Protein AF-A0A6J4XCE4-F1 (afdb_monomer_lite)

Foldseek 3Di:
DDDPDPPPPVVVVVVVVVVLVDPPPPPPPPDDDDDDDDPPPPVVVVVVVVVVVVVVVPLPQQFPVVLQVVLVVLVVVLVVLCVLAPQLVLPPVSVVPNVVNVVRPVVNVVCNVVSVQSNLQSQLQSQLSNVVRRDPDPSSSLVSLVVSLVVSVVLLVLLVCLVVVLVVQDPCLVVPVVSVVSNCCSNVPDRDPSSNVSNVNSSVVNNVVSVVVVVVVVPPVVPPPPDD

Secondary structure (DSSP, 8-state):
-----TTSHHHHHHHHHHHHT------------------THHHHHHHHHHHHHHHHHS------HHHHHHHHHHHHHHHHHHHHHS-GGG-GGGTT-THHHHT-HHHHHHHHHHHHHHHHHHHHHHHHHHHHHT---HHHHHHHHHHHHHHHHHHHHHHHTHHHHTTSS-GGGGGSHHHHHHHHHHHH----HHHHHHHHHHHHHHHHHHHHHHHHHHHSSSSTT---

Structure (mmCIF, N/CA/C/O backbone):
data_AF-A0A6J4XCE4-F1
#
_entry.id   AF-A0A6J4XCE4-F1
#
loop_
_atom_site.group_PDB
_atom_site.id
_atom_site.type_symbol
_atom_site.label_atom_id
_atom_site.label_alt_id
_atom_site.label_comp_id
_atom_site.label_asym_id
_atom_site.label_entity_id
_atom_site.label_seq_id
_atom_site.pdbx_PDB_ins_code
_atom_site.Cartn_x
_atom_site.Cartn_y
_atom_site.Cartn_z
_atom_site.occupancy
_atom_site.B_iso_or_equiv
_atom_site.auth_seq_id
_atom_site.auth_comp_id
_atom_site.auth_asym_id
_atom_site.auth_atom_id
_atom_site.pdbx_PDB_model_num
ATOM 1 N N . MET A 1 1 ? -36.815 0.300 -3.852 1.00 40.50 1 MET A N 1
ATOM 2 C CA . MET A 1 1 ? -36.999 0.267 -5.318 1.00 40.50 1 MET A CA 1
ATOM 3 C C . MET A 1 1 ? -36.265 1.466 -5.895 1.00 40.50 1 MET A C 1
ATOM 5 O O . MET A 1 1 ? -36.840 2.535 -5.923 1.00 40.50 1 MET A O 1
ATOM 9 N N . TRP A 1 2 ? -34.981 1.305 -6.226 1.00 25.83 2 TRP A N 1
ATOM 10 C CA . TRP A 1 2 ? -34.117 2.244 -6.962 1.00 25.83 2 TRP A CA 1
ATOM 11 C C . TRP A 1 2 ? -32.940 1.418 -7.525 1.00 25.83 2 TRP A C 1
ATOM 13 O O . TRP A 1 2 ? -32.743 0.271 -7.127 1.00 25.83 2 TRP A O 1
ATOM 23 N N . THR A 1 3 ? -32.287 1.922 -8.560 1.00 33.81 3 THR A N 1
ATOM 24 C CA . THR A 1 3 ? -32.116 1.242 -9.854 1.00 33.81 3 THR A CA 1
ATOM 25 C C . THR A 1 3 ? -30.944 0.263 -9.995 1.00 33.81 3 THR A C 1
ATOM 27 O O . THR A 1 3 ? -29.808 0.581 -9.660 1.00 33.81 3 THR A O 1
ATOM 30 N N . LYS A 1 4 ? -31.215 -0.879 -10.653 1.00 40.06 4 LYS A N 1
ATOM 31 C CA . LYS A 1 4 ? -30.240 -1.676 -11.421 1.00 40.06 4 LYS A CA 1
ATOM 32 C C . LYS A 1 4 ? -29.442 -0.739 -12.339 1.00 40.06 4 LYS A C 1
ATOM 34 O O . LYS A 1 4 ? -30.041 -0.247 -13.283 1.00 40.06 4 LYS A O 1
ATOM 39 N N . ASN A 1 5 ? -28.161 -0.488 -12.069 1.00 42.62 5 ASN A N 1
ATOM 40 C CA . ASN A 1 5 ? -27.139 -0.084 -13.052 1.00 42.62 5 ASN A CA 1
ATOM 41 C C . ASN A 1 5 ? -25.750 -0.066 -12.382 1.00 42.62 5 ASN A C 1
ATOM 43 O O . ASN A 1 5 ? -25.127 0.975 -12.205 1.00 42.62 5 ASN A O 1
ATOM 47 N N . GLY A 1 6 ? -25.247 -1.248 -12.011 1.00 39.62 6 GLY A N 1
ATOM 48 C CA . GLY A 1 6 ? -23.877 -1.462 -11.517 1.00 39.62 6 GLY A CA 1
ATOM 49 C C . GLY A 1 6 ? -22.828 -1.473 -12.639 1.00 39.62 6 GLY A C 1
ATOM 50 O O . GLY A 1 6 ? -22.059 -2.422 -12.760 1.00 39.62 6 GLY A O 1
ATOM 51 N N . HIS A 1 7 ? -22.846 -0.469 -13.519 1.00 46.34 7 HIS A N 1
ATOM 52 C CA . HIS A 1 7 ? -21.899 -0.322 -14.640 1.00 46.34 7 HIS A CA 1
ATOM 53 C C . HIS A 1 7 ? -21.124 1.011 -14.625 1.00 46.34 7 HIS A C 1
ATOM 55 O O . HIS A 1 7 ? -20.329 1.262 -15.526 1.00 46.34 7 HIS A O 1
ATOM 61 N N . GLY A 1 8 ? -21.317 1.852 -13.601 1.00 44.44 8 GLY A N 1
ATOM 62 C CA . GLY A 1 8 ? -20.673 3.169 -13.499 1.00 44.44 8 GLY A CA 1
ATOM 63 C C . GLY A 1 8 ? -19.190 3.138 -13.111 1.00 44.44 8 GLY A C 1
ATOM 64 O O . GLY A 1 8 ? -18.419 3.960 -13.602 1.00 44.44 8 GLY A O 1
ATOM 65 N N . ASP A 1 9 ? -18.761 2.166 -12.303 1.00 51.41 9 ASP A N 1
ATOM 66 C CA . ASP A 1 9 ? -17.432 2.227 -11.669 1.00 51.41 9 ASP A CA 1
ATOM 67 C C . ASP A 1 9 ? -16.283 1.842 -12.616 1.00 51.41 9 ASP A C 1
ATOM 69 O O . ASP A 1 9 ? -15.178 2.381 -12.532 1.00 51.41 9 ASP A O 1
ATOM 73 N N . TRP A 1 10 ? -16.550 0.988 -13.609 1.00 47.31 10 TRP A N 1
ATOM 74 C CA . TRP A 1 10 ? -15.553 0.618 -14.619 1.00 47.31 10 TRP A CA 1
ATOM 75 C C . TRP A 1 10 ? -15.187 1.785 -15.538 1.00 47.31 10 TRP A C 1
ATOM 77 O O . TRP A 1 10 ? -14.042 1.886 -15.976 1.00 47.31 10 TRP A O 1
ATOM 87 N N . LEU A 1 11 ? -16.124 2.699 -15.803 1.00 53.50 11 LEU A N 1
ATOM 88 C CA . LEU A 1 11 ? -15.864 3.875 -16.634 1.00 53.50 11 LEU A CA 1
ATOM 89 C C . LEU A 1 11 ? -14.912 4.855 -15.946 1.00 53.50 11 LEU A C 1
ATOM 91 O O . LEU A 1 11 ? -14.073 5.434 -16.630 1.00 53.50 11 LEU A O 1
ATOM 95 N N . ALA A 1 12 ? -14.975 4.996 -14.619 1.00 58.75 12 ALA A N 1
ATOM 96 C CA . ALA A 1 12 ? -14.046 5.841 -13.871 1.00 58.75 12 ALA A CA 1
ATOM 97 C C . ALA A 1 12 ? -12.614 5.287 -13.926 1.00 58.75 12 ALA A C 1
ATOM 99 O O . ALA A 1 12 ? -11.682 6.025 -14.243 1.00 58.75 12 ALA A O 1
ATOM 100 N N . ILE A 1 13 ? -12.441 3.975 -13.731 1.00 60.31 13 ILE A N 1
ATOM 101 C CA . ILE A 1 13 ? -11.131 3.310 -13.825 1.00 60.31 13 ILE A CA 1
ATOM 102 C C . ILE A 1 13 ? -10.577 3.393 -15.257 1.00 60.31 13 ILE A C 1
ATOM 104 O O . ILE A 1 13 ? -9.408 3.727 -15.452 1.00 60.31 13 ILE A O 1
ATOM 108 N N . VAL A 1 14 ? -11.417 3.171 -16.275 1.00 64.12 14 VAL A N 1
ATOM 109 C CA . VAL A 1 14 ? -11.026 3.287 -17.692 1.00 64.12 14 VAL A CA 1
ATOM 110 C C . VAL A 1 14 ? -10.701 4.733 -18.080 1.00 64.12 14 VAL A C 1
ATOM 112 O O . VAL A 1 14 ? -9.777 4.953 -18.862 1.00 64.12 14 VAL A O 1
ATOM 115 N N . LEU A 1 15 ? -11.408 5.728 -17.536 1.00 61.34 15 LEU A N 1
ATOM 116 C CA . LEU A 1 15 ? -11.127 7.147 -17.779 1.00 61.34 15 LEU A CA 1
ATOM 117 C C . LEU A 1 15 ? -9.846 7.606 -17.081 1.00 61.34 15 LEU A C 1
ATOM 119 O O . LEU A 1 15 ? -9.064 8.321 -17.704 1.00 61.34 15 LEU A O 1
ATOM 123 N N . ILE A 1 16 ? -9.582 7.153 -15.852 1.00 67.62 16 ILE A N 1
ATOM 124 C CA . ILE A 1 16 ? -8.319 7.418 -15.148 1.00 67.62 16 ILE A CA 1
ATOM 125 C C . ILE A 1 16 ? -7.154 6.775 -15.907 1.00 67.62 16 ILE A C 1
ATOM 127 O O . ILE A 1 16 ? -6.146 7.443 -16.141 1.00 67.62 16 ILE A O 1
ATOM 131 N N . LEU A 1 17 ? -7.311 5.533 -16.383 1.00 57.03 17 LEU A N 1
ATOM 132 C CA . LEU A 1 17 ? -6.319 4.851 -17.223 1.00 57.03 17 LEU A CA 1
ATOM 133 C C . LEU A 1 17 ? -6.109 5.558 -18.570 1.00 57.03 17 LEU A C 1
ATOM 135 O O . LEU A 1 17 ? -4.970 5.763 -18.979 1.00 57.03 17 LEU A O 1
ATOM 139 N N . ARG A 1 18 ? -7.172 6.002 -19.251 1.00 61.22 18 ARG A N 1
ATOM 140 C CA . ARG A 1 18 ? -7.051 6.779 -20.501 1.00 61.22 18 ARG A CA 1
ATOM 141 C C . ARG A 1 18 ? -6.387 8.137 -20.285 1.00 61.22 18 ARG A C 1
ATOM 143 O O . ARG A 1 18 ? -5.563 8.540 -21.103 1.00 61.22 18 ARG A O 1
ATOM 150 N N . ALA A 1 19 ? -6.717 8.830 -19.197 1.00 60.28 19 ALA A N 1
ATOM 151 C CA . ALA A 1 19 ? -6.136 10.126 -18.861 1.00 60.28 19 ALA A CA 1
ATOM 152 C C . ALA A 1 19 ? -4.647 10.007 -18.492 1.00 60.28 19 ALA A C 1
ATOM 154 O O . ALA A 1 19 ? -3.841 10.831 -18.922 1.00 60.28 19 ALA A O 1
ATOM 155 N N . THR A 1 20 ? -4.257 8.954 -17.766 1.00 56.53 20 THR A N 1
ATOM 156 C CA . THR A 1 20 ? -2.849 8.700 -17.400 1.00 56.53 20 THR A CA 1
ATOM 157 C C . THR A 1 20 ? -2.009 8.113 -18.534 1.00 56.53 20 THR A C 1
ATOM 159 O O . THR A 1 20 ? -0.791 8.312 -18.554 1.00 56.53 20 THR A O 1
ATOM 162 N N . LEU A 1 21 ? -2.625 7.434 -19.505 1.00 56.81 21 LEU A N 1
ATOM 163 C CA . LEU A 1 21 ? -1.928 6.908 -20.683 1.00 56.81 21 LEU A CA 1
ATOM 164 C C . LEU A 1 21 ? -1.691 7.946 -21.784 1.00 56.81 21 LEU A C 1
ATOM 166 O O . LEU A 1 21 ? -0.959 7.640 -22.721 1.00 56.81 21 LEU A O 1
ATOM 170 N N . GLY A 1 22 ? -2.226 9.166 -21.643 1.00 48.72 22 GLY A N 1
ATOM 171 C CA . GLY A 1 22 ? -1.831 10.339 -22.422 1.00 48.72 22 GLY A CA 1
ATOM 172 C C . GLY A 1 22 ? -1.663 10.049 -23.911 1.00 48.72 22 GLY A C 1
ATOM 173 O O . GLY A 1 22 ? -0.533 10.007 -24.403 1.00 48.72 22 GLY A O 1
ATOM 174 N N . GLU A 1 23 ? -2.772 9.866 -24.633 1.00 51.25 23 GLU A N 1
ATOM 175 C CA . GLU A 1 23 ? -2.754 9.828 -26.097 1.00 51.25 23 GLU A CA 1
ATOM 176 C C . GLU A 1 23 ? -2.164 11.143 -26.629 1.00 51.25 23 GLU A C 1
ATOM 178 O O . GLU A 1 23 ? -2.863 12.137 -26.843 1.00 51.25 23 GLU A O 1
ATOM 183 N N . ARG A 1 24 ? -0.849 11.173 -26.870 1.00 47.50 24 ARG A N 1
ATOM 184 C CA . ARG A 1 24 ? -0.259 12.199 -27.724 1.00 47.50 24 ARG A CA 1
ATOM 185 C C . ARG A 1 24 ? -0.764 11.935 -29.132 1.00 47.50 24 ARG A C 1
ATOM 187 O O . ARG A 1 24 ? -0.157 11.171 -29.881 1.00 47.50 24 ARG A O 1
ATOM 194 N N . LYS A 1 25 ? -1.858 12.596 -29.508 1.00 51.47 25 LYS A N 1
ATOM 195 C CA . LYS A 1 25 ? -2.195 12.804 -30.915 1.00 51.47 25 LYS A CA 1
ATOM 196 C C . LYS A 1 25 ? -1.011 13.529 -31.556 1.00 51.47 25 LYS A C 1
ATOM 198 O O . LYS A 1 25 ? -0.851 14.736 -31.402 1.00 51.47 25 LYS A O 1
ATOM 203 N N . SER A 1 26 ? -0.138 12.775 -32.224 1.00 45.09 26 SER A N 1
ATOM 204 C CA . SER A 1 26 ? 0.842 13.346 -33.143 1.00 45.09 26 SER A CA 1
ATOM 205 C C . SER A 1 26 ? 0.061 13.902 -34.320 1.00 45.09 26 SER A C 1
ATOM 207 O O . SER A 1 26 ? -0.342 13.163 -35.217 1.00 45.09 26 SER A O 1
ATOM 209 N N . TYR A 1 27 ? -0.195 15.206 -34.292 1.00 46.59 27 TYR A N 1
ATOM 210 C CA . TYR A 1 27 ? -0.679 15.936 -35.451 1.00 46.59 27 TYR A CA 1
ATOM 211 C C . TYR A 1 27 ? 0.450 15.948 -36.482 1.00 46.59 27 TYR A C 1
ATOM 213 O O . TYR A 1 27 ? 1.327 16.807 -36.464 1.00 46.59 27 TYR A O 1
ATOM 221 N N . SER A 1 28 ? 0.469 14.938 -37.352 1.00 49.44 28 SER A N 1
ATOM 222 C CA . SER A 1 28 ? 1.261 14.999 -38.572 1.00 49.44 28 SER A CA 1
ATOM 223 C C . SER A 1 28 ? 0.611 16.063 -39.450 1.00 49.44 28 SER A C 1
ATOM 225 O O . SER A 1 28 ? -0.510 15.892 -39.929 1.00 49.44 28 SER A O 1
ATOM 227 N N . CYS A 1 29 ? 1.283 17.206 -39.565 1.00 55.03 29 CYS A N 1
ATOM 228 C CA . CYS A 1 29 ? 0.892 18.287 -40.451 1.00 55.03 29 CYS A CA 1
ATOM 229 C C . CYS A 1 29 ? 1.071 17.779 -41.888 1.00 55.03 29 CYS A C 1
ATOM 231 O O . CYS A 1 29 ? 2.171 17.816 -42.436 1.00 55.03 29 CYS A O 1
ATOM 233 N N . THR A 1 30 ? 0.020 17.201 -42.472 1.00 56.12 30 THR A N 1
ATOM 234 C CA . THR A 1 30 ? 0.051 16.782 -43.872 1.00 56.12 30 THR A CA 1
ATOM 235 C C . THR A 1 30 ? -0.024 18.018 -44.749 1.00 56.12 30 THR A C 1
ATOM 237 O O . THR A 1 30 ? -1.055 18.689 -44.828 1.00 56.12 30 THR A O 1
ATOM 240 N N . GLU A 1 31 ? 1.102 18.290 -45.389 1.00 60.00 31 GLU A N 1
ATOM 241 C CA . GLU A 1 31 ? 1.297 19.289 -46.421 1.00 60.00 31 GLU A CA 1
ATOM 242 C C . GLU A 1 31 ? 0.276 19.086 -47.554 1.00 60.00 31 GLU A C 1
ATOM 244 O O . GLU A 1 31 ? 0.231 18.055 -48.225 1.00 60.00 31 GLU A O 1
ATOM 249 N N . SER A 1 32 ? -0.600 20.075 -47.724 1.00 62.03 32 SER A N 1
ATOM 250 C CA . SER A 1 32 ? -1.600 20.123 -48.787 1.00 62.03 32 SER A CA 1
ATOM 251 C C . SER A 1 32 ? -0.986 20.747 -50.030 1.00 62.03 32 SER A C 1
ATOM 253 O O . SER A 1 32 ? -0.818 21.966 -50.072 1.00 62.03 32 SER A O 1
ATOM 255 N N . LYS A 1 33 ? -0.713 19.945 -51.066 1.00 60.53 33 LYS A N 1
ATOM 256 C CA . LYS A 1 33 ? -0.669 20.440 -52.449 1.00 60.53 33 LYS A CA 1
ATOM 257 C C . LYS A 1 33 ? -1.158 19.392 -53.448 1.00 60.53 33 LYS A C 1
ATOM 259 O O . LYS A 1 33 ? -0.638 18.288 -53.509 1.00 60.53 33 LYS A O 1
ATOM 264 N N . GLY A 1 34 ? -2.080 19.824 -54.310 1.00 58.28 34 GLY A N 1
ATOM 265 C CA . GLY A 1 34 ? -2.164 19.337 -55.690 1.00 58.28 34 GLY A CA 1
ATOM 266 C C . GLY A 1 34 ? -3.367 18.459 -56.026 1.00 58.28 34 GLY A C 1
ATOM 267 O O . GLY A 1 34 ? -3.407 17.280 -55.710 1.00 58.28 34 GLY A O 1
ATOM 268 N N . LYS A 1 35 ? -4.328 19.054 -56.738 1.00 59.38 35 LYS A N 1
ATOM 269 C CA . LYS A 1 35 ? -5.508 18.433 -57.355 1.00 59.38 35 LYS A CA 1
ATOM 270 C C . LYS A 1 35 ? -5.132 17.428 -58.457 1.00 59.38 35 LYS A C 1
ATOM 272 O O . LYS A 1 35 ? -4.368 17.775 -59.350 1.00 59.38 35 LYS A O 1
ATOM 277 N N . SER A 1 36 ? -5.795 16.274 -58.501 1.00 54.16 36 SER A N 1
ATOM 278 C CA . SER A 1 36 ? -6.565 15.791 -59.671 1.00 54.16 36 SER A CA 1
ATOM 279 C C . SER A 1 36 ? -7.221 14.442 -59.350 1.00 54.16 36 SER A C 1
ATOM 281 O O . SER A 1 36 ? -6.672 13.616 -58.629 1.00 54.16 36 SER A O 1
ATOM 283 N N . GLY A 1 37 ? -8.483 14.307 -59.760 1.00 65.50 37 GLY A N 1
ATOM 284 C CA . GLY A 1 37 ? -9.458 13.401 -59.161 1.00 65.50 37 GLY A CA 1
ATOM 285 C C . GLY A 1 37 ? -9.363 11.937 -59.582 1.00 65.50 37 GLY A C 1
ATOM 286 O O . GLY A 1 37 ? -9.154 11.625 -60.745 1.00 65.50 37 GLY A O 1
ATOM 287 N N . LEU A 1 38 ? -9.628 11.068 -58.605 1.00 62.78 38 LEU A N 1
ATOM 288 C CA . LEU A 1 38 ? -10.134 9.696 -58.727 1.00 62.78 38 LEU A CA 1
ATOM 289 C C . LEU A 1 38 ? -10.869 9.356 -57.407 1.00 62.78 38 LEU A C 1
ATOM 291 O O . LEU A 1 38 ? -10.532 9.928 -56.363 1.00 62.78 38 LEU A O 1
ATOM 295 N N . PRO A 1 39 ? -11.879 8.464 -57.407 1.00 60.69 39 PRO A N 1
ATOM 296 C CA . PRO A 1 39 ? -12.771 8.250 -56.268 1.00 60.69 39 PRO A CA 1
ATOM 297 C C . PRO A 1 39 ? -12.090 7.411 -55.168 1.00 60.69 39 PRO A C 1
ATOM 299 O O . PRO A 1 39 ? -12.309 6.212 -55.037 1.00 60.69 39 PRO A O 1
ATOM 302 N N . GLN A 1 40 ? -11.253 8.053 -54.347 1.00 56.66 40 GLN A N 1
ATOM 303 C CA . GLN A 1 40 ? -10.512 7.430 -53.235 1.00 56.66 40 GLN A CA 1
ATOM 304 C C . GLN A 1 40 ? -11.324 7.238 -51.934 1.00 56.66 40 GLN A C 1
ATOM 306 O O . GLN A 1 40 ? -10.792 6.742 -50.940 1.00 56.66 40 GLN A O 1
ATOM 311 N N . ALA A 1 41 ? -12.608 7.605 -51.901 1.00 58.91 41 ALA A N 1
ATOM 312 C CA . ALA A 1 41 ? -13.392 7.613 -50.660 1.00 58.91 41 ALA A CA 1
ATOM 313 C C . ALA A 1 41 ? -13.646 6.209 -50.063 1.00 58.91 41 ALA A C 1
ATOM 315 O O . ALA A 1 41 ? -13.768 6.074 -48.848 1.00 58.91 41 ALA A O 1
ATOM 316 N N . SER A 1 42 ? -13.671 5.151 -50.884 1.00 60.62 42 SER A N 1
ATOM 317 C CA . SER A 1 42 ? -14.001 3.786 -50.430 1.00 60.62 42 SER A CA 1
ATOM 318 C C . SER A 1 42 ? -12.825 3.052 -49.761 1.00 60.62 42 SER A C 1
ATOM 320 O O . SER A 1 42 ? -13.019 2.317 -48.794 1.00 60.62 42 SER A O 1
ATOM 322 N N . LEU A 1 43 ? -11.584 3.298 -50.195 1.00 59.28 43 LEU A N 1
ATOM 323 C CA . LEU A 1 43 ? -10.402 2.607 -49.654 1.00 59.28 43 LEU A CA 1
ATOM 324 C C . LEU A 1 43 ? -9.881 3.217 -48.344 1.00 59.28 43 LEU A C 1
ATOM 326 O O . LEU A 1 43 ? -9.174 2.546 -47.589 1.00 59.28 43 LEU A O 1
ATOM 330 N N . ARG A 1 44 ? -10.244 4.471 -48.045 1.00 61.66 44 ARG A N 1
ATOM 331 C CA . ARG A 1 44 ? -9.814 5.162 -46.819 1.00 61.66 44 ARG A CA 1
ATOM 332 C C . ARG A 1 44 ? -10.462 4.563 -45.566 1.00 61.66 44 ARG A C 1
ATOM 334 O O . ARG A 1 44 ? -9.770 4.324 -44.582 1.00 61.66 44 ARG A O 1
ATOM 341 N N . ASN A 1 45 ? -11.748 4.223 -45.651 1.00 63.03 45 ASN A N 1
ATOM 342 C CA . ASN A 1 45 ? -12.526 3.690 -44.528 1.00 63.03 45 ASN A CA 1
ATOM 343 C C . ASN A 1 45 ? -12.045 2.284 -44.105 1.00 63.03 45 ASN A C 1
ATOM 345 O O . ASN A 1 45 ? -11.925 1.976 -42.923 1.00 63.03 45 ASN A O 1
ATOM 349 N N . SER A 1 46 ? -11.650 1.447 -45.071 1.00 63.19 46 SER A N 1
ATOM 350 C CA . SER A 1 46 ? -11.127 0.100 -44.795 1.00 63.19 46 SER A CA 1
ATOM 351 C C . SER A 1 46 ? -9.731 0.115 -44.162 1.00 63.19 46 SER A C 1
ATOM 353 O O . SER A 1 46 ? -9.428 -0.744 -43.335 1.00 63.19 46 SER A O 1
ATOM 355 N N . ARG A 1 47 ? -8.886 1.106 -44.490 1.00 63.22 47 ARG A N 1
ATOM 356 C CA . ARG A 1 47 ? -7.571 1.275 -43.844 1.00 63.22 47 ARG A CA 1
ATOM 357 C C . ARG A 1 47 ? -7.684 1.798 -42.414 1.00 63.22 47 ARG A C 1
ATOM 359 O O . ARG A 1 47 ? -6.922 1.347 -41.566 1.00 63.22 47 ARG A O 1
ATOM 366 N N . GLU A 1 48 ? -8.625 2.698 -42.130 1.00 68.56 48 GLU A N 1
ATOM 367 C CA . GLU A 1 48 ? -8.858 3.185 -40.760 1.00 68.56 48 GLU A CA 1
ATOM 368 C C . GLU A 1 48 ? -9.399 2.073 -39.853 1.00 68.56 48 GLU A C 1
ATOM 370 O O . GLU A 1 48 ? -8.852 1.847 -38.774 1.00 68.56 48 GLU A O 1
ATOM 375 N N . LYS A 1 49 ? -10.359 1.277 -40.343 1.00 62.19 49 LYS A N 1
ATOM 376 C CA . LYS A 1 49 ? -10.912 0.136 -39.595 1.00 62.19 49 LYS A CA 1
ATOM 377 C C . LYS A 1 49 ? -9.883 -0.974 -39.334 1.00 62.19 49 LYS A C 1
ATOM 379 O O . LYS A 1 49 ? -9.900 -1.602 -38.277 1.00 62.19 49 LYS A O 1
ATOM 384 N N . PHE A 1 50 ? -8.958 -1.205 -40.273 1.00 64.38 50 PHE A N 1
ATOM 385 C CA . PHE A 1 50 ? -7.866 -2.168 -40.084 1.00 64.38 50 PHE A CA 1
ATOM 386 C C . PHE A 1 50 ? -6.841 -1.670 -39.051 1.00 64.38 50 PHE A C 1
ATOM 388 O O . PHE A 1 50 ? -6.410 -2.443 -38.194 1.00 64.38 50 PHE A O 1
ATOM 395 N N . ARG A 1 51 ? -6.531 -0.364 -39.068 1.00 59.88 51 ARG A N 1
ATOM 396 C CA . ARG A 1 51 ? -5.601 0.289 -38.132 1.00 59.88 51 ARG A CA 1
ATOM 397 C C . ARG A 1 51 ? -6.131 0.326 -36.694 1.00 59.88 51 ARG A C 1
ATOM 399 O O . ARG A 1 51 ? -5.348 0.129 -35.769 1.00 59.88 51 ARG A O 1
ATOM 406 N N . GLU A 1 52 ? -7.440 0.502 -36.496 1.00 60.91 52 GLU A N 1
ATOM 407 C CA . GLU A 1 52 ? -8.066 0.362 -35.170 1.00 60.91 52 GLU A CA 1
ATOM 408 C C . GLU A 1 52 ? -7.996 -1.081 -34.646 1.00 60.91 52 GLU A C 1
ATOM 410 O O . GLU A 1 52 ? -7.732 -1.297 -33.463 1.00 60.91 52 GLU A O 1
ATOM 415 N N . SER A 1 53 ? -8.161 -2.082 -35.520 1.00 61.38 53 SER A N 1
ATOM 416 C CA . SER A 1 53 ? -8.113 -3.490 -35.103 1.00 61.38 53 SER A CA 1
ATOM 417 C C . SER A 1 53 ? -6.698 -3.980 -34.757 1.00 61.38 53 SER A C 1
ATOM 419 O O . SER A 1 53 ? -6.551 -4.823 -33.873 1.00 61.38 53 SER A O 1
ATOM 421 N N . GLU A 1 54 ? -5.651 -3.436 -35.394 1.00 56.88 54 GLU A N 1
ATOM 422 C CA . GLU A 1 54 ? -4.257 -3.712 -35.010 1.00 56.88 54 GLU A CA 1
ATOM 423 C C . GLU A 1 54 ? -3.830 -2.942 -33.756 1.00 56.88 54 GLU A C 1
ATOM 425 O O . GLU A 1 54 ? -3.140 -3.503 -32.903 1.00 56.88 54 GLU A O 1
ATOM 430 N N . SER A 1 55 ? -4.310 -1.705 -33.573 1.00 56.91 55 SER A N 1
ATOM 431 C CA . SER A 1 55 ? -4.078 -0.933 -32.343 1.00 56.91 55 SER A CA 1
ATOM 432 C C . SER A 1 55 ? -4.633 -1.628 -31.093 1.00 56.91 55 SER A C 1
ATOM 434 O O . SER A 1 55 ? -4.086 -1.452 -30.007 1.00 56.91 55 SER A O 1
ATOM 436 N N . LEU A 1 56 ? -5.706 -2.413 -31.233 1.00 56.28 56 LEU A N 1
ATOM 437 C CA . LEU A 1 56 ? -6.309 -3.190 -30.144 1.00 56.28 56 LEU A CA 1
ATOM 438 C C . LEU A 1 56 ? -5.605 -4.530 -29.883 1.00 56.28 56 LEU A C 1
ATOM 440 O O . LEU A 1 56 ? -5.709 -5.062 -28.780 1.00 56.28 56 LEU A O 1
ATOM 444 N N . LYS A 1 57 ? -4.882 -5.080 -30.866 1.00 49.38 57 LYS A N 1
ATOM 445 C CA . LYS A 1 57 ? -4.242 -6.405 -30.761 1.00 49.38 57 LYS A CA 1
ATOM 446 C C . LYS A 1 57 ? -2.799 -6.369 -30.260 1.00 49.38 57 LYS A C 1
ATOM 448 O O . LYS A 1 57 ? -2.322 -7.383 -29.763 1.00 49.38 57 LYS A O 1
ATOM 453 N N . VAL A 1 58 ? -2.113 -5.228 -30.341 1.00 51.91 58 VAL A N 1
ATOM 454 C CA . VAL A 1 58 ? -0.692 -5.111 -29.946 1.00 51.91 58 VAL A CA 1
ATOM 455 C C . VAL A 1 58 ? -0.512 -4.449 -28.572 1.00 51.91 58 VAL A C 1
ATOM 457 O O . VAL A 1 58 ? 0.608 -4.199 -28.140 1.00 51.91 58 VAL A O 1
ATOM 460 N N . PHE A 1 59 ? -1.585 -4.268 -27.794 1.00 53.44 59 PHE A N 1
ATOM 461 C CA . PHE A 1 59 ? -1.451 -4.071 -26.344 1.00 53.44 59 PHE A CA 1
ATOM 462 C C . PHE A 1 59 ? -1.243 -5.422 -25.643 1.00 53.44 59 PHE A C 1
ATOM 464 O O . PHE A 1 59 ? -1.934 -5.780 -24.691 1.00 53.44 59 PHE A O 1
ATOM 471 N N . VAL A 1 60 ? -0.295 -6.216 -26.145 1.00 58.06 60 VAL A N 1
ATOM 472 C CA . VAL A 1 60 ? 0.226 -7.354 -25.395 1.00 58.06 60 VAL A CA 1
ATOM 473 C C . VAL A 1 60 ? 0.979 -6.742 -24.224 1.00 58.06 60 VAL A C 1
ATOM 475 O O . VAL A 1 60 ? 2.089 -6.235 -24.378 1.00 58.06 60 VAL A O 1
ATOM 478 N N . LEU A 1 61 ? 0.319 -6.712 -23.067 1.00 67.19 61 LEU A N 1
ATOM 479 C CA . LEU A 1 61 ? 0.891 -6.271 -21.804 1.00 67.19 61 LEU A CA 1
ATOM 480 C C . LEU A 1 61 ? 2.167 -7.071 -21.548 1.00 67.19 61 LEU A C 1
ATOM 482 O O . LEU A 1 61 ? 2.127 -8.228 -21.131 1.00 67.19 61 LEU A O 1
ATOM 486 N N . ARG A 1 62 ? 3.318 -6.456 -21.820 1.00 79.88 62 ARG A N 1
ATOM 487 C CA . ARG A 1 62 ? 4.603 -7.014 -21.422 1.00 79.88 62 ARG A CA 1
ATOM 488 C C . ARG A 1 62 ? 4.726 -6.801 -19.920 1.00 79.88 62 ARG A C 1
ATOM 490 O O . ARG A 1 62 ? 5.137 -5.731 -19.478 1.00 79.88 62 ARG A O 1
ATOM 497 N N . ILE A 1 63 ? 4.317 -7.807 -19.153 1.00 87.62 63 ILE A N 1
ATOM 498 C CA . ILE A 1 63 ? 4.406 -7.764 -17.696 1.00 87.62 63 ILE A CA 1
ATOM 499 C C . ILE A 1 63 ? 5.881 -7.761 -17.308 1.00 87.62 63 ILE A C 1
ATOM 501 O O . ILE A 1 63 ? 6.638 -8.668 -17.665 1.00 87.62 63 ILE A O 1
ATOM 505 N N . ASN A 1 64 ? 6.294 -6.742 -16.561 1.00 91.00 64 ASN A N 1
ATOM 506 C CA . ASN A 1 64 ? 7.622 -6.713 -15.978 1.00 91.00 64 ASN A CA 1
ATOM 507 C C . ASN A 1 64 ? 7.659 -7.666 -14.773 1.00 91.00 64 ASN A C 1
ATOM 509 O O . ASN A 1 64 ? 7.267 -7.309 -13.661 1.00 91.00 64 ASN A O 1
ATOM 513 N N . MET A 1 65 ? 8.132 -8.891 -15.015 1.00 92.88 65 MET A N 1
ATOM 514 C CA . MET A 1 65 ? 8.159 -9.966 -14.016 1.00 92.88 65 MET A CA 1
ATOM 515 C C . MET A 1 65 ? 8.969 -9.613 -12.763 1.00 92.88 65 MET A C 1
ATOM 517 O O . MET A 1 65 ? 8.645 -10.102 -11.686 1.00 92.88 65 MET A O 1
ATOM 521 N N . ALA A 1 66 ? 9.981 -8.744 -12.871 1.00 93.50 66 ALA A N 1
ATOM 522 C CA . ALA A 1 66 ? 10.758 -8.308 -11.712 1.00 93.50 66 ALA A CA 1
ATOM 523 C C . ALA A 1 66 ? 9.915 -7.438 -10.766 1.00 93.50 66 ALA A C 1
ATOM 525 O O . ALA A 1 66 ? 9.866 -7.706 -9.568 1.00 93.50 66 ALA A O 1
ATOM 526 N N . HIS A 1 67 ? 9.198 -6.447 -11.306 1.00 95.69 67 HIS A N 1
ATOM 527 C CA . HIS A 1 67 ? 8.295 -5.608 -10.511 1.00 95.69 67 HIS A CA 1
ATOM 528 C C . HIS A 1 67 ? 7.132 -6.427 -9.940 1.00 95.69 67 HIS A C 1
ATOM 530 O O . HIS A 1 67 ? 6.802 -6.274 -8.766 1.00 95.69 67 HIS A O 1
ATOM 536 N N . PHE A 1 68 ? 6.559 -7.335 -10.739 1.00 96.50 68 PHE A N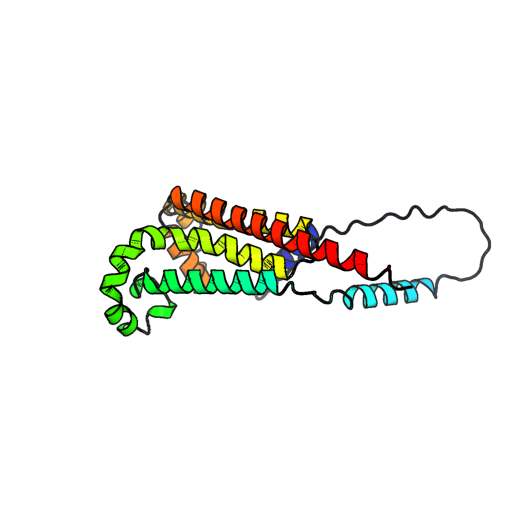 1
ATOM 537 C CA . PHE A 1 68 ? 5.485 -8.217 -10.282 1.00 96.50 68 PHE A CA 1
ATOM 538 C C . PHE A 1 68 ? 5.944 -9.114 -9.126 1.00 96.50 68 PHE A C 1
ATOM 540 O O . PHE A 1 68 ? 5.295 -9.156 -8.085 1.00 96.50 68 PHE A O 1
ATOM 547 N N . GLY A 1 69 ? 7.087 -9.790 -9.288 1.00 97.00 69 GLY A N 1
ATOM 548 C CA . GLY A 1 69 ? 7.643 -10.683 -8.274 1.00 97.00 69 GLY A CA 1
ATOM 549 C C . GLY A 1 69 ? 7.996 -9.953 -6.979 1.00 97.00 69 GLY A C 1
ATOM 550 O O . GLY A 1 69 ? 7.586 -10.391 -5.908 1.00 97.00 69 GLY A O 1
ATOM 551 N N . LEU A 1 70 ? 8.689 -8.811 -7.062 1.00 97.06 70 LEU A N 1
ATOM 552 C CA . LEU A 1 70 ? 9.017 -8.005 -5.880 1.00 97.06 70 LEU A CA 1
ATOM 553 C C . LEU A 1 70 ? 7.758 -7.478 -5.183 1.00 97.06 70 LEU A C 1
ATOM 555 O O . LEU A 1 70 ? 7.651 -7.589 -3.964 1.00 97.06 70 LEU A O 1
ATOM 559 N N . GLY A 1 71 ? 6.795 -6.955 -5.946 1.00 97.56 71 GLY A N 1
ATOM 560 C CA . GLY A 1 71 ? 5.521 -6.484 -5.406 1.00 97.56 71 GLY A CA 1
ATOM 561 C C . GLY A 1 71 ? 4.751 -7.594 -4.687 1.00 97.56 71 GLY A C 1
ATOM 562 O O . GLY A 1 71 ? 4.300 -7.392 -3.562 1.00 97.56 71 GLY A O 1
ATOM 563 N N . ALA A 1 72 ? 4.675 -8.790 -5.278 1.00 97.69 72 ALA A N 1
ATOM 564 C CA . ALA A 1 72 ? 4.047 -9.953 -4.653 1.00 97.69 72 ALA A CA 1
ATOM 565 C C . ALA A 1 72 ? 4.769 -10.386 -3.365 1.00 97.69 72 ALA A C 1
ATOM 567 O O . ALA A 1 72 ? 4.110 -10.652 -2.362 1.00 97.69 72 ALA A O 1
ATOM 568 N N . CYS A 1 73 ? 6.107 -10.405 -3.354 1.00 97.31 73 CYS A N 1
ATOM 569 C CA . CYS A 1 73 ? 6.888 -10.721 -2.155 1.00 97.31 73 CYS A CA 1
ATOM 570 C C . CYS A 1 73 ? 6.618 -9.733 -1.011 1.00 97.31 73 CYS A C 1
ATOM 572 O O . CYS A 1 73 ? 6.382 -10.164 0.117 1.00 97.31 73 CYS A O 1
ATOM 574 N N . PHE A 1 74 ? 6.617 -8.425 -1.289 1.00 97.12 74 PHE A N 1
ATOM 575 C CA . PHE A 1 74 ? 6.316 -7.410 -0.273 1.00 97.12 74 PHE A CA 1
ATOM 576 C C . PHE A 1 74 ? 4.864 -7.472 0.206 1.00 97.12 74 PHE A C 1
ATOM 578 O O . PHE A 1 74 ? 4.619 -7.302 1.398 1.00 97.12 74 PHE A O 1
ATOM 585 N N . LEU A 1 75 ? 3.915 -7.785 -0.681 1.00 95.88 75 LEU A N 1
ATOM 586 C CA . LEU A 1 75 ? 2.518 -7.979 -0.296 1.00 95.88 75 LEU A CA 1
ATOM 587 C C . LEU A 1 75 ? 2.362 -9.176 0.649 1.00 95.88 75 LEU A C 1
ATOM 589 O O . LEU A 1 75 ? 1.724 -9.059 1.692 1.00 95.88 75 LEU A O 1
ATOM 593 N N . ILE A 1 76 ? 2.987 -10.312 0.321 1.00 95.62 76 ILE A N 1
ATOM 594 C CA . ILE A 1 76 ? 2.984 -11.505 1.180 1.00 95.62 76 ILE A CA 1
ATOM 595 C C . ILE A 1 76 ? 3.646 -11.193 2.524 1.00 95.62 76 ILE A C 1
ATOM 597 O O . ILE A 1 76 ? 3.108 -11.565 3.563 1.00 95.62 76 ILE A O 1
ATOM 601 N N . ALA A 1 77 ? 4.776 -10.481 2.527 1.00 94.00 77 ALA A N 1
ATOM 602 C CA . ALA A 1 77 ? 5.437 -10.062 3.759 1.00 94.00 77 ALA A CA 1
ATOM 603 C C . ALA A 1 77 ? 4.528 -9.171 4.623 1.00 94.00 77 ALA A C 1
ATOM 605 O O . ALA A 1 77 ? 4.412 -9.413 5.823 1.00 94.00 77 ALA A O 1
ATOM 606 N N . GLY A 1 78 ? 3.828 -8.205 4.021 1.00 92.19 78 GLY A N 1
ATOM 607 C CA . GLY A 1 78 ? 2.847 -7.366 4.711 1.00 92.19 78 GLY A CA 1
ATOM 608 C C . GLY A 1 78 ? 1.701 -8.180 5.316 1.00 92.19 78 GLY A C 1
ATOM 609 O O . GLY A 1 78 ? 1.391 -8.016 6.495 1.00 92.19 78 GLY A O 1
ATOM 610 N N . VAL A 1 79 ? 1.135 -9.127 4.557 1.00 90.38 79 VAL A N 1
ATOM 611 C CA . VAL A 1 79 ? 0.094 -10.048 5.051 1.00 90.38 79 VAL A CA 1
ATOM 612 C C . VAL A 1 79 ? 0.609 -10.897 6.212 1.00 90.38 79 VAL A C 1
ATOM 614 O O . VAL A 1 79 ? -0.094 -11.052 7.208 1.00 90.38 79 VAL A O 1
ATOM 617 N N . LEU A 1 80 ? 1.834 -11.421 6.125 1.00 89.69 80 LEU A N 1
ATOM 618 C CA . LEU A 1 80 ? 2.442 -12.192 7.209 1.00 89.69 80 LEU A CA 1
ATOM 619 C C . LEU A 1 80 ? 2.620 -11.338 8.466 1.00 89.69 80 LEU A C 1
ATOM 621 O O . LEU A 1 80 ? 2.210 -11.763 9.540 1.00 89.69 80 LEU A O 1
ATOM 625 N N . VAL A 1 81 ? 3.163 -10.123 8.351 1.00 88.56 81 VAL A N 1
ATOM 626 C CA . VAL A 1 81 ? 3.287 -9.205 9.496 1.00 88.56 81 VAL A CA 1
ATOM 627 C C . VAL A 1 81 ? 1.916 -8.903 10.101 1.00 88.56 81 VAL A C 1
ATOM 629 O O . VAL A 1 81 ? 1.766 -8.944 11.321 1.00 88.56 81 VAL A O 1
ATOM 632 N N . TYR A 1 82 ? 0.906 -8.676 9.261 1.00 85.06 82 TYR A N 1
ATOM 633 C CA . TYR A 1 82 ? -0.462 -8.421 9.701 1.00 85.06 82 TYR A CA 1
ATOM 634 C C . TYR A 1 82 ? -1.039 -9.604 10.493 1.00 85.06 82 TYR A C 1
ATOM 636 O O . TYR A 1 82 ? -1.524 -9.416 11.607 1.00 85.06 82 TYR A O 1
ATOM 644 N N . VAL A 1 83 ? -0.918 -10.825 9.961 1.00 85.25 83 VAL A N 1
ATOM 645 C CA . VAL A 1 83 ? -1.372 -12.068 10.612 1.00 85.25 83 VAL A CA 1
ATOM 646 C C . VAL A 1 83 ? -0.646 -12.319 11.932 1.00 85.25 83 VAL A C 1
ATOM 648 O O . VAL A 1 83 ? -1.259 -12.763 12.898 1.00 85.25 83 VAL A O 1
ATOM 651 N N . LEU A 1 84 ? 0.659 -12.048 11.985 1.00 85.69 84 LEU A N 1
ATOM 652 C CA . LEU A 1 84 ? 1.480 -12.341 13.159 1.00 85.69 84 LEU A CA 1
ATOM 653 C C . LEU A 1 84 ? 1.305 -11.315 14.285 1.00 85.69 84 LEU A C 1
ATOM 655 O O . LEU A 1 84 ? 1.568 -11.643 15.441 1.00 85.69 84 LEU A O 1
ATOM 659 N N . ALA A 1 85 ? 0.893 -10.086 13.973 1.00 83.50 85 ALA A N 1
ATOM 660 C CA . ALA A 1 85 ? 0.877 -8.997 14.945 1.00 83.50 85 ALA A CA 1
ATOM 661 C C . ALA A 1 85 ? -0.508 -8.480 15.334 1.00 83.50 85 ALA A C 1
ATOM 663 O O . ALA A 1 85 ? -0.657 -7.931 16.430 1.00 83.50 85 ALA A O 1
ATOM 664 N N . ARG A 1 86 ? -1.520 -8.617 14.469 1.00 81.56 86 ARG A N 1
ATOM 665 C CA . ARG A 1 86 ? -2.885 -8.171 14.773 1.00 81.56 86 ARG A CA 1
ATOM 666 C C . ARG A 1 86 ? -3.684 -9.309 15.412 1.00 81.56 86 ARG A C 1
ATOM 668 O O . ARG A 1 86 ? -3.575 -10.442 14.961 1.00 81.56 86 ARG A O 1
ATOM 675 N N . PRO A 1 87 ? -4.498 -9.041 16.446 1.00 79.06 87 PRO A N 1
ATOM 676 C CA . PRO A 1 87 ? -5.322 -10.074 17.066 1.00 79.06 87 PRO A CA 1
ATOM 677 C C . PRO A 1 87 ? -6.361 -10.641 16.079 1.00 79.06 87 PRO A C 1
ATOM 679 O O . PRO A 1 87 ? -6.909 -9.915 15.249 1.00 79.06 87 PRO A O 1
ATOM 682 N N . ALA A 1 88 ? -6.691 -11.934 16.197 1.00 79.19 88 ALA A N 1
ATOM 683 C CA . ALA A 1 88 ? -7.697 -12.588 15.346 1.00 79.19 88 ALA A CA 1
ATOM 684 C C . ALA A 1 88 ? -9.061 -11.890 15.379 1.00 79.19 88 ALA A C 1
ATOM 686 O O . ALA A 1 88 ? -9.764 -11.871 14.373 1.00 79.19 88 ALA A O 1
ATOM 687 N N . SER A 1 89 ? -9.425 -11.284 16.512 1.00 77.62 89 SER A N 1
ATOM 688 C CA . SER A 1 89 ? -10.690 -10.561 16.662 1.00 77.62 89 SER A CA 1
ATOM 689 C C . SER A 1 89 ? -10.793 -9.323 15.768 1.00 77.62 89 SER A C 1
ATOM 691 O O . SER A 1 89 ? -11.904 -8.940 15.409 1.00 77.62 89 SER A O 1
ATOM 693 N N . SER A 1 90 ? -9.668 -8.712 15.378 1.00 75.25 90 SER A N 1
ATOM 694 C CA . SER A 1 90 ? -9.651 -7.551 14.480 1.00 75.25 90 SER A CA 1
ATOM 695 C C . SER A 1 90 ? -9.460 -7.922 13.009 1.00 75.25 90 SER A C 1
ATOM 697 O O . SER A 1 90 ? -9.596 -7.059 12.146 1.00 75.25 90 SER A O 1
ATOM 699 N N . THR A 1 91 ? -9.150 -9.184 12.699 1.00 76.94 91 THR A N 1
ATOM 700 C CA . THR A 1 91 ? -8.786 -9.609 11.344 1.00 76.94 91 THR A CA 1
ATOM 701 C C . THR A 1 91 ? -9.826 -10.559 10.769 1.00 76.94 91 THR A C 1
ATOM 703 O O . THR A 1 91 ? -9.899 -11.724 11.149 1.00 76.94 91 THR A O 1
ATOM 706 N N . TYR A 1 92 ? -10.607 -10.081 9.797 1.00 76.50 92 TYR A N 1
ATOM 707 C CA . TYR A 1 92 ? -11.778 -10.792 9.264 1.00 76.50 92 TYR A CA 1
ATOM 708 C C . TYR A 1 92 ? -11.504 -12.247 8.840 1.00 76.50 92 TYR A C 1
ATOM 710 O O . TYR A 1 92 ? -12.282 -13.141 9.157 1.00 76.50 92 TYR A O 1
ATOM 718 N N . PHE A 1 93 ? -10.386 -12.506 8.160 1.00 80.81 93 PHE A N 1
ATOM 719 C CA . PHE A 1 93 ? -10.048 -13.843 7.656 1.00 80.81 93 PHE A CA 1
ATOM 720 C C . PHE A 1 93 ? -9.444 -14.784 8.715 1.00 80.81 93 PHE A C 1
ATOM 722 O O . PHE A 1 93 ? -9.364 -15.986 8.477 1.00 80.81 93 PHE A O 1
ATOM 729 N N . LEU A 1 94 ? -9.058 -14.271 9.889 1.00 81.38 94 LEU A N 1
ATOM 730 C CA . LEU A 1 94 ? -8.527 -15.071 11.004 1.00 81.38 94 LEU A CA 1
ATOM 731 C C . LEU A 1 94 ? -9.605 -15.510 12.003 1.00 81.38 94 LEU A C 1
ATOM 733 O O . LEU A 1 94 ? -9.336 -16.382 12.825 1.00 81.38 94 LEU A O 1
ATOM 737 N N . ILE A 1 95 ? -10.827 -14.969 11.916 1.00 82.06 95 ILE A N 1
ATOM 738 C CA . ILE A 1 95 ? -11.932 -15.283 12.842 1.00 82.06 95 ILE A CA 1
ATOM 739 C C . ILE A 1 95 ? -12.215 -16.799 12.910 1.00 82.06 95 ILE A C 1
ATOM 741 O O . ILE A 1 95 ? -12.578 -17.310 13.965 1.00 82.06 95 ILE A O 1
ATOM 745 N N . GLY A 1 96 ? -12.003 -17.536 11.813 1.00 84.38 96 GLY A N 1
ATOM 746 C CA . GLY A 1 96 ? -12.203 -18.990 11.752 1.00 84.38 96 GLY A CA 1
ATOM 747 C C . GLY A 1 96 ? -11.053 -19.851 12.293 1.00 84.38 96 GLY A C 1
ATOM 748 O O . GLY A 1 96 ? -11.206 -21.068 12.344 1.00 84.38 96 GLY A O 1
ATOM 749 N N . TYR A 1 97 ? -9.919 -19.260 12.686 1.00 85.12 97 TYR A N 1
ATOM 750 C CA . TYR A 1 97 ? -8.693 -19.991 13.046 1.00 85.12 97 TYR A CA 1
ATOM 751 C C . TYR A 1 97 ? -8.086 -19.513 14.380 1.00 85.12 97 TYR A C 1
ATOM 753 O O . TYR A 1 97 ? -6.932 -19.076 14.418 1.00 85.12 97 TYR A O 1
ATOM 761 N N . PRO A 1 98 ? -8.825 -19.599 15.504 1.00 80.94 98 PRO A N 1
ATOM 762 C CA . PRO A 1 98 ? -8.352 -19.110 16.802 1.00 80.94 98 PRO A CA 1
ATOM 763 C C . PRO A 1 98 ? -7.090 -19.835 17.300 1.00 80.94 98 PRO A C 1
ATOM 765 O O . PRO A 1 98 ? -6.278 -19.242 18.010 1.00 80.94 98 PRO A O 1
ATOM 768 N N . GLU A 1 99 ? -6.881 -21.092 16.894 1.00 83.00 99 GLU A N 1
ATOM 769 C CA . GLU A 1 99 ? -5.719 -21.895 17.298 1.00 83.00 99 GLU A CA 1
ATOM 770 C C . GLU A 1 99 ? -4.388 -21.299 16.822 1.00 83.00 99 GLU A C 1
ATOM 772 O O . GLU A 1 99 ? -3.392 -21.379 17.543 1.00 83.00 99 GLU A O 1
ATOM 777 N N . LEU A 1 100 ? -4.369 -20.615 15.671 1.00 78.88 100 LEU A N 1
ATOM 778 C CA . LEU A 1 100 ? -3.150 -20.020 15.112 1.00 78.88 100 LEU A CA 1
ATOM 779 C C . LEU A 1 100 ? -2.550 -18.951 16.047 1.00 78.88 100 LEU A C 1
ATOM 781 O O . LEU A 1 100 ? -1.333 -18.806 16.131 1.00 78.88 100 LEU A O 1
ATOM 785 N N . HIS A 1 101 ? -3.394 -18.247 16.809 1.00 72.62 101 HIS A N 1
ATOM 786 C CA . HIS A 1 101 ? -2.953 -17.233 17.771 1.00 72.62 101 HIS A CA 1
ATOM 787 C C . HIS A 1 101 ? -2.348 -17.814 19.047 1.00 72.62 101 HIS A C 1
ATOM 789 O O . HIS A 1 101 ? -1.503 -17.167 19.668 1.00 72.62 101 HIS A O 1
ATOM 795 N N . SER A 1 102 ? -2.751 -19.024 19.438 1.00 75.69 102 SER A N 1
ATOM 796 C CA . SER A 1 102 ? -2.257 -19.659 20.666 1.00 75.69 102 SER A CA 1
ATOM 797 C C . SER A 1 102 ? -0.770 -20.030 20.588 1.00 75.69 102 SER A C 1
ATOM 799 O O . SER A 1 102 ? -0.091 -20.085 21.611 1.00 75.69 102 SER A O 1
ATOM 801 N N . VAL A 1 103 ? -0.241 -20.209 19.373 1.00 74.12 103 VAL A N 1
ATOM 802 C CA . VAL A 1 103 ? 1.140 -20.652 19.117 1.00 74.12 103 VAL A CA 1
ATOM 803 C C . VAL A 1 103 ? 2.140 -19.484 19.066 1.00 74.12 103 VAL A C 1
ATOM 805 O O . VAL A 1 103 ? 3.339 -19.681 19.252 1.00 74.12 103 VAL A O 1
ATOM 808 N N . LEU A 1 104 ? 1.671 -18.248 18.866 1.00 73.19 104 LEU A N 1
ATOM 809 C CA . LEU A 1 104 ? 2.513 -17.077 18.573 1.00 73.19 104 LEU A CA 1
ATOM 810 C C . LEU A 1 104 ? 2.652 -15.977 19.655 1.00 73.19 104 LEU A C 1
ATOM 812 O O . LEU A 1 104 ? 3.227 -14.932 19.336 1.00 73.19 104 LEU A O 1
ATOM 816 N N . PRO A 1 105 ? 2.229 -16.139 20.929 1.00 67.69 105 PRO A N 1
ATOM 817 C CA . PRO A 1 105 ? 2.116 -15.015 21.864 1.00 67.69 105 PRO A CA 1
ATOM 818 C C . PRO A 1 105 ? 3.450 -14.304 22.137 1.00 67.69 105 PRO A C 1
ATOM 820 O O . PRO A 1 105 ? 3.476 -13.081 22.257 1.00 67.69 105 PRO A O 1
ATOM 823 N N . ASN A 1 106 ? 4.575 -15.024 22.145 1.00 68.00 106 ASN A N 1
ATOM 824 C CA . ASN A 1 106 ? 5.883 -14.436 22.459 1.00 68.00 106 ASN A CA 1
ATOM 825 C C . ASN A 1 106 ? 6.466 -13.573 21.326 1.00 68.00 106 ASN A C 1
ATOM 827 O O . ASN A 1 106 ? 7.193 -12.619 21.598 1.00 68.00 106 ASN A O 1
ATOM 831 N N . LEU A 1 107 ? 6.134 -13.861 20.062 1.00 72.06 107 LEU A N 1
ATOM 832 C CA . LEU A 1 107 ? 6.590 -13.054 18.921 1.00 72.06 107 LEU A CA 1
ATOM 833 C C . LEU A 1 107 ? 5.865 -11.706 18.852 1.00 72.06 107 LEU A C 1
ATOM 835 O O . LEU A 1 107 ? 6.450 -10.712 18.418 1.00 72.06 107 LEU A O 1
ATOM 839 N N . THR A 1 108 ? 4.621 -11.656 19.338 1.00 72.06 108 THR A N 1
ATOM 840 C CA . THR A 1 108 ? 3.799 -10.442 19.285 1.00 72.06 108 THR A CA 1
ATOM 841 C C . THR A 1 108 ? 4.426 -9.282 20.055 1.00 72.06 108 THR A C 1
ATOM 843 O O . THR A 1 108 ? 4.419 -8.166 19.553 1.00 72.06 108 THR A O 1
ATOM 846 N N . HIS A 1 109 ? 5.035 -9.515 21.224 1.00 79.56 109 HIS A N 1
ATOM 847 C CA . HIS A 1 109 ? 5.553 -8.422 22.055 1.00 79.56 109 HIS A CA 1
ATOM 848 C C . HIS A 1 109 ? 6.771 -7.721 21.433 1.00 79.56 109 HIS A C 1
ATOM 850 O O . HIS A 1 109 ? 6.880 -6.499 21.507 1.00 79.56 109 HIS A O 1
ATOM 856 N N . LEU A 1 110 ? 7.676 -8.476 20.799 1.00 81.56 110 LEU A N 1
ATOM 857 C CA . LEU A 1 110 ? 8.870 -7.916 20.154 1.00 81.56 110 LEU A CA 1
ATOM 858 C C . LEU A 1 110 ? 8.544 -7.235 18.822 1.00 81.56 110 LEU A C 1
ATOM 860 O O . LEU A 1 110 ? 9.152 -6.223 18.483 1.00 81.56 110 LEU A O 1
ATOM 864 N N . LEU A 1 111 ? 7.580 -7.776 18.072 1.00 83.75 111 LEU A N 1
ATOM 865 C CA . LEU A 1 111 ? 7.217 -7.251 16.757 1.00 83.75 111 LEU A CA 1
ATOM 866 C C . LEU A 1 111 ? 6.171 -6.137 16.810 1.00 83.75 111 LEU A C 1
ATOM 868 O O . LEU A 1 111 ? 6.036 -5.417 15.827 1.00 83.75 111 LEU A O 1
ATOM 872 N N . ARG A 1 112 ? 5.457 -5.952 17.927 1.00 81.38 112 ARG A N 1
ATOM 873 C CA . ARG A 1 112 ? 4.347 -4.991 18.041 1.00 81.38 112 ARG A CA 1
ATOM 874 C C . ARG A 1 112 ? 4.674 -3.570 17.556 1.00 81.38 112 ARG A C 1
ATOM 876 O O . ARG A 1 112 ? 3.853 -3.048 16.808 1.00 81.38 112 ARG A O 1
ATOM 883 N N . PRO A 1 113 ? 5.819 -2.946 17.910 1.00 82.69 113 PRO A N 1
ATOM 884 C CA . PRO A 1 113 ? 6.117 -1.580 17.467 1.00 82.69 113 PRO A CA 1
ATOM 885 C C . PRO A 1 113 ? 6.399 -1.481 15.965 1.00 82.69 113 PRO A C 1
ATOM 887 O O . PRO A 1 113 ? 6.102 -0.473 15.340 1.00 82.69 113 PRO A O 1
ATOM 890 N N . ILE A 1 114 ? 6.988 -2.528 15.383 1.00 84.50 114 ILE A N 1
ATOM 891 C CA . ILE A 1 114 ? 7.267 -2.583 13.944 1.00 84.50 114 ILE A CA 1
ATOM 892 C C . ILE A 1 114 ? 5.972 -2.881 13.196 1.00 84.50 114 ILE A C 1
ATOM 894 O O . ILE A 1 114 ? 5.701 -2.318 12.146 1.00 84.50 114 ILE A O 1
ATOM 898 N N . ALA A 1 115 ? 5.153 -3.772 13.737 1.00 85.62 115 ALA A N 1
ATOM 899 C CA . ALA A 1 115 ? 3.966 -4.252 13.067 1.00 85.62 115 ALA A CA 1
ATOM 900 C C . ALA A 1 115 ? 2.784 -3.277 13.097 1.00 85.62 115 ALA A C 1
ATOM 902 O O . ALA A 1 115 ? 1.834 -3.477 12.342 1.00 85.62 115 ALA A O 1
ATOM 903 N N . SER A 1 116 ? 2.825 -2.240 13.940 1.00 85.19 116 SER A N 1
ATOM 904 C CA . SER A 1 116 ? 1.846 -1.155 13.866 1.00 85.19 116 SER A CA 1
ATOM 905 C C . SER A 1 116 ? 2.013 -0.332 12.590 1.00 85.19 116 SER A C 1
ATOM 907 O O . SER A 1 116 ? 1.006 -0.054 11.958 1.00 85.19 116 SER A O 1
ATOM 909 N N . THR A 1 117 ? 3.254 -0.047 12.176 1.00 90.75 117 THR A N 1
ATOM 910 C CA . THR A 1 117 ? 3.580 0.841 11.040 1.00 90.75 117 THR A CA 1
ATOM 911 C C . THR A 1 117 ? 4.011 0.096 9.772 1.00 90.75 117 THR A C 1
ATOM 913 O O . THR A 1 117 ? 3.974 0.634 8.667 1.00 90.75 117 THR A O 1
ATOM 916 N N . ALA A 1 118 ? 4.436 -1.165 9.891 1.00 92.25 118 ALA A N 1
ATOM 917 C CA . ALA A 1 118 ? 4.911 -1.954 8.756 1.00 92.25 118 ALA A CA 1
ATOM 918 C C . ALA A 1 118 ? 3.877 -2.127 7.627 1.00 92.25 118 ALA A C 1
ATOM 920 O O . ALA A 1 118 ? 4.282 -2.022 6.467 1.00 92.25 118 ALA A O 1
ATOM 921 N N . PRO A 1 119 ? 2.576 -2.379 7.892 1.00 91.06 119 PRO A N 1
ATOM 922 C CA . PRO A 1 119 ? 1.574 -2.439 6.827 1.00 91.06 119 PRO A CA 1
ATOM 923 C C . PRO A 1 119 ? 1.515 -1.148 5.999 1.00 91.06 119 PRO A C 1
ATOM 925 O O . PRO A 1 119 ? 1.496 -1.226 4.772 1.00 91.06 119 PRO A O 1
ATOM 928 N N . GLU A 1 120 ? 1.612 0.010 6.657 1.00 93.06 120 GLU A N 1
ATOM 929 C CA . GLU A 1 120 ? 1.577 1.333 6.019 1.00 93.06 120 GLU A CA 1
ATOM 930 C C . GLU A 1 120 ? 2.804 1.612 5.146 1.00 93.06 120 GLU A C 1
ATOM 932 O O . GLU A 1 120 ? 2.743 2.359 4.173 1.00 93.06 120 GLU A O 1
ATOM 937 N N . PHE A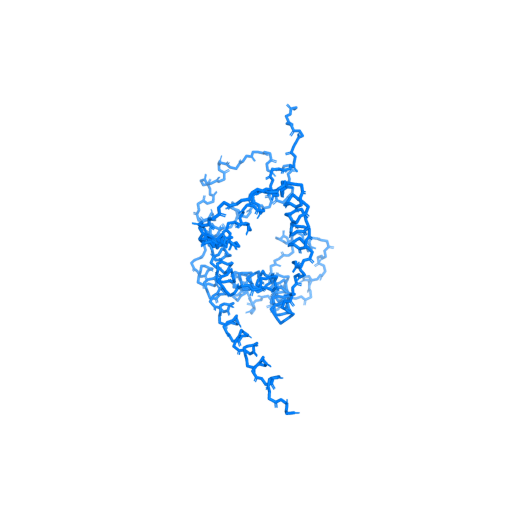 1 121 ? 3.925 0.944 5.416 1.00 96.44 121 PHE A N 1
ATOM 938 C CA . PHE A 1 121 ? 5.068 0.926 4.505 1.00 96.44 121 PHE A CA 1
ATOM 939 C C . PHE A 1 121 ? 4.875 -0.065 3.343 1.00 96.44 121 PHE A C 1
ATOM 941 O O . PHE A 1 121 ? 5.149 0.259 2.181 1.00 96.44 121 PHE A O 1
ATOM 948 N N . PHE A 1 122 ? 4.442 -1.296 3.639 1.00 96.38 122 PHE A N 1
ATOM 949 C CA . PHE A 1 122 ? 4.393 -2.379 2.654 1.00 96.38 122 PHE A CA 1
ATOM 950 C C . PHE A 1 122 ? 3.285 -2.206 1.613 1.00 96.38 122 PHE A C 1
ATOM 952 O O . PHE A 1 122 ? 3.507 -2.583 0.462 1.00 96.38 122 PHE A O 1
ATOM 959 N N . HIS A 1 123 ? 2.130 -1.641 1.970 1.00 94.50 123 HIS A N 1
ATOM 960 C CA . HIS A 1 123 ? 1.020 -1.417 1.038 1.00 94.50 123 HIS A CA 1
ATOM 961 C C . HIS A 1 123 ? 1.398 -0.514 -0.146 1.00 94.50 123 HIS A C 1
ATOM 963 O O . HIS A 1 123 ? 1.411 -1.021 -1.276 1.00 94.50 123 HIS A O 1
ATOM 969 N N . PRO A 1 124 ? 1.779 0.763 0.056 1.00 96.88 124 PRO A N 1
ATOM 970 C CA . PRO A 1 124 ? 2.130 1.651 -1.050 1.00 96.88 124 PRO A CA 1
ATOM 971 C C . PRO A 1 124 ? 3.300 1.102 -1.864 1.00 96.88 124 PRO A C 1
ATOM 973 O O . PRO A 1 124 ? 3.306 1.227 -3.091 1.00 96.88 124 PRO A O 1
ATOM 976 N N . LEU A 1 125 ? 4.267 0.441 -1.215 1.00 98.12 125 LEU A N 1
ATOM 977 C CA . LEU A 1 125 ? 5.391 -0.213 -1.886 1.00 98.12 125 LEU A CA 1
ATOM 978 C C . LEU A 1 125 ? 4.922 -1.345 -2.815 1.00 98.12 125 LEU A C 1
ATOM 980 O O . LEU A 1 125 ? 5.226 -1.337 -4.011 1.00 98.12 125 LEU A O 1
ATOM 984 N N . ALA A 1 126 ? 4.181 -2.317 -2.283 1.00 97.94 126 ALA A N 1
ATOM 985 C CA . ALA A 1 126 ? 3.743 -3.493 -3.027 1.00 97.94 126 ALA A CA 1
ATOM 986 C C . ALA A 1 126 ? 2.774 -3.126 -4.157 1.00 97.94 126 ALA A C 1
ATOM 988 O O . ALA A 1 126 ? 2.953 -3.569 -5.295 1.00 97.94 126 ALA A O 1
ATOM 989 N N . LEU A 1 127 ? 1.782 -2.280 -3.870 1.00 97.69 127 LEU A N 1
ATOM 990 C CA . LEU A 1 127 ? 0.765 -1.866 -4.837 1.00 97.69 127 LEU A CA 1
ATOM 991 C C . LEU A 1 127 ? 1.361 -1.009 -5.955 1.00 97.69 127 LEU A C 1
ATOM 993 O O . LEU A 1 127 ? 1.019 -1.212 -7.127 1.00 97.69 127 LEU A O 1
ATOM 997 N N . SER A 1 128 ? 2.316 -0.132 -5.629 1.00 98.06 128 SER A N 1
ATOM 998 C CA . SER A 1 128 ? 3.078 0.603 -6.640 1.00 98.06 128 SER A CA 1
ATOM 999 C C . SER A 1 128 ? 3.843 -0.348 -7.557 1.00 98.06 128 SER A C 1
ATOM 1001 O O . SER A 1 128 ? 3.709 -0.243 -8.775 1.00 98.06 128 SER A O 1
ATOM 1003 N N . LEU A 1 129 ? 4.598 -1.310 -7.013 1.00 98.00 129 LEU A N 1
ATOM 1004 C CA . LEU A 1 129 ? 5.376 -2.261 -7.818 1.00 98.00 129 LEU A CA 1
ATOM 1005 C C . LEU A 1 129 ? 4.488 -3.145 -8.707 1.00 98.00 129 LEU A C 1
ATOM 1007 O O . LEU A 1 129 ? 4.767 -3.290 -9.899 1.00 98.00 129 LEU A O 1
ATOM 1011 N N . LEU A 1 130 ? 3.388 -3.680 -8.172 1.00 97.69 130 LEU A N 1
ATOM 1012 C CA . LEU A 1 130 ? 2.429 -4.479 -8.944 1.00 97.69 130 LEU A CA 1
ATOM 1013 C C . LEU A 1 130 ? 1.786 -3.662 -10.073 1.00 97.69 130 LEU A C 1
ATOM 1015 O O . LEU A 1 130 ? 1.677 -4.136 -11.204 1.00 97.69 130 LEU A O 1
ATOM 1019 N N . SER A 1 131 ? 1.424 -2.410 -9.798 1.00 96.25 131 SER A N 1
ATOM 1020 C CA . SER A 1 131 ? 0.848 -1.505 -10.798 1.00 96.25 131 SER A CA 1
ATOM 1021 C C . SER A 1 131 ? 1.876 -1.098 -11.861 1.00 96.25 131 SER A C 1
ATOM 1023 O O . SER A 1 131 ? 1.561 -1.014 -13.046 1.00 96.25 131 SER A O 1
ATOM 1025 N N . MET A 1 132 ? 3.139 -0.895 -11.482 1.00 95.88 132 MET A N 1
ATOM 1026 C CA . MET A 1 132 ? 4.218 -0.657 -12.445 1.00 95.88 132 MET A CA 1
ATOM 1027 C C . MET A 1 132 ? 4.503 -1.868 -13.326 1.00 95.88 132 MET A C 1
ATOM 1029 O O . MET A 1 132 ? 4.907 -1.687 -14.475 1.00 95.88 132 MET A O 1
ATOM 1033 N N . ALA A 1 133 ? 4.284 -3.085 -12.820 1.00 95.75 133 ALA A N 1
ATOM 1034 C CA . ALA A 1 133 ? 4.529 -4.308 -13.574 1.00 95.75 133 ALA A CA 1
ATOM 1035 C C . ALA A 1 133 ? 3.679 -4.399 -14.847 1.00 95.75 133 ALA A C 1
ATOM 1037 O O . ALA A 1 133 ? 4.123 -4.995 -15.827 1.00 95.75 133 ALA A O 1
ATOM 1038 N N . VAL A 1 134 ? 2.495 -3.781 -14.855 1.00 94.75 134 VAL A N 1
ATOM 1039 C CA . VAL A 1 134 ? 1.608 -3.721 -16.026 1.00 94.75 134 VAL A CA 1
ATOM 1040 C C . VAL A 1 134 ? 1.836 -2.477 -16.895 1.00 94.75 134 VAL A C 1
ATOM 1042 O O . VAL A 1 134 ? 1.252 -2.358 -17.968 1.00 94.75 134 VAL A O 1
ATOM 1045 N N . LEU A 1 135 ? 2.697 -1.544 -16.481 1.00 91.38 135 LEU A N 1
ATOM 1046 C CA . LEU A 1 135 ? 2.957 -0.309 -17.218 1.00 91.38 135 LEU A CA 1
ATOM 1047 C C . LEU A 1 135 ? 4.281 -0.364 -17.984 1.00 91.38 135 LEU A C 1
ATOM 1049 O O . LEU A 1 135 ? 5.367 -0.555 -17.429 1.00 91.38 135 LEU A O 1
ATOM 1053 N N . THR A 1 136 ? 4.202 -0.090 -19.284 1.00 85.50 136 THR A N 1
ATOM 1054 C CA . THR A 1 136 ? 5.371 -0.025 -20.172 1.00 85.50 136 THR A CA 1
ATOM 1055 C C . THR A 1 136 ? 6.078 1.332 -20.128 1.00 85.50 136 THR A C 1
ATOM 1057 O O . THR A 1 136 ? 7.279 1.404 -20.361 1.00 85.50 136 THR A O 1
ATOM 1060 N N . ASN A 1 137 ? 5.364 2.414 -19.800 1.00 87.81 137 ASN A N 1
ATOM 1061 C CA . ASN A 1 137 ? 5.890 3.780 -19.832 1.00 87.81 137 ASN A CA 1
ATOM 1062 C C . ASN A 1 137 ? 6.416 4.238 -18.461 1.00 87.81 137 ASN A C 1
ATOM 1064 O O . ASN A 1 137 ? 5.660 4.314 -17.491 1.00 87.81 137 ASN A O 1
ATOM 1068 N N . THR A 1 138 ? 7.688 4.648 -18.401 1.00 87.94 138 THR A N 1
ATOM 1069 C CA . THR A 1 138 ? 8.354 5.157 -17.188 1.00 87.94 138 THR A CA 1
ATOM 1070 C C . THR A 1 138 ? 7.625 6.338 -16.543 1.00 87.94 138 THR A C 1
ATOM 1072 O O . THR A 1 138 ? 7.566 6.419 -15.318 1.00 87.94 138 THR A O 1
ATOM 1075 N N . ARG A 1 139 ? 7.030 7.246 -17.331 1.00 90.44 139 ARG A N 1
ATOM 1076 C CA . ARG A 1 139 ? 6.281 8.391 -16.779 1.00 90.44 139 ARG A CA 1
ATOM 1077 C C . ARG A 1 139 ? 5.010 7.935 -16.069 1.00 90.44 139 ARG A C 1
ATOM 1079 O O . ARG A 1 139 ? 4.724 8.407 -14.975 1.00 90.44 139 ARG A O 1
ATOM 1086 N N . SER A 1 140 ? 4.287 6.985 -16.660 1.00 93.00 140 SER A N 1
ATOM 1087 C CA . SER A 1 140 ? 3.074 6.419 -16.062 1.00 93.00 140 SER A CA 1
ATOM 1088 C C . SER A 1 140 ? 3.385 5.679 -14.758 1.00 93.00 140 SER A C 1
ATOM 1090 O O . SER A 1 140 ? 2.599 5.758 -13.820 1.00 93.00 140 SER A O 1
ATOM 1092 N N . ARG A 1 141 ? 4.557 5.034 -14.652 1.00 94.31 141 ARG A N 1
ATOM 1093 C CA . ARG A 1 141 ? 5.011 4.389 -13.406 1.00 94.31 141 ARG A CA 1
ATOM 1094 C C . ARG A 1 141 ? 5.165 5.382 -12.250 1.00 94.31 141 ARG A C 1
ATOM 1096 O O . ARG A 1 141 ? 4.707 5.106 -11.148 1.00 94.31 141 ARG A O 1
ATOM 1103 N N . VAL A 1 142 ? 5.746 6.556 -12.508 1.00 95.44 142 VAL A N 1
ATOM 1104 C CA . VAL A 1 142 ? 5.878 7.620 -11.496 1.00 95.44 142 VAL A CA 1
ATOM 1105 C C . VAL A 1 142 ? 4.505 8.129 -11.055 1.00 95.44 142 VAL A C 1
ATOM 1107 O O . VAL A 1 142 ? 4.259 8.269 -9.860 1.00 95.44 142 VAL A O 1
ATOM 1110 N N . VAL A 1 143 ? 3.589 8.350 -12.003 1.00 96.62 143 VAL A N 1
ATOM 1111 C CA . VAL A 1 143 ? 2.215 8.789 -11.701 1.00 96.62 143 VAL A CA 1
ATOM 1112 C C . VAL A 1 143 ? 1.485 7.776 -10.818 1.00 96.62 143 VAL A C 1
ATOM 1114 O O . VAL A 1 143 ? 0.805 8.171 -9.874 1.00 96.62 143 VAL A O 1
ATOM 1117 N N . VAL A 1 144 ? 1.661 6.480 -11.075 1.00 96.56 144 VAL A N 1
ATOM 1118 C CA . VAL A 1 144 ? 1.090 5.416 -10.240 1.00 96.56 144 VAL A CA 1
ATOM 1119 C C . VAL A 1 144 ? 1.615 5.457 -8.805 1.00 96.56 144 VAL A C 1
ATOM 1121 O O . VAL A 1 144 ? 0.811 5.339 -7.887 1.00 96.56 144 VAL A O 1
ATOM 1124 N N . CYS A 1 145 ? 2.914 5.690 -8.587 1.00 97.31 145 CYS A N 1
ATOM 1125 C CA . CYS A 1 145 ? 3.453 5.870 -7.232 1.00 97.31 145 CYS A CA 1
ATOM 1126 C C . CYS A 1 145 ? 2.788 7.029 -6.492 1.00 97.31 145 CYS A C 1
ATOM 1128 O O . CYS A 1 145 ? 2.348 6.866 -5.360 1.00 97.31 145 CYS A O 1
ATOM 1130 N N . PHE A 1 146 ? 2.694 8.195 -7.136 1.00 97.75 146 PHE A N 1
ATOM 1131 C CA . PHE A 1 146 ? 2.034 9.349 -6.526 1.00 97.75 146 PHE A CA 1
ATOM 1132 C C . PHE A 1 146 ? 0.543 9.108 -6.286 1.00 97.75 146 PHE A C 1
ATOM 1134 O O . PHE A 1 146 ? -0.004 9.623 -5.314 1.00 97.75 146 PHE A O 1
ATOM 1141 N N . SER A 1 147 ? -0.105 8.315 -7.140 1.00 97.19 147 SER A N 1
ATOM 1142 C CA . SER A 1 147 ? -1.509 7.940 -6.963 1.00 97.19 147 SER A CA 1
ATOM 1143 C C . SER A 1 147 ? -1.686 7.103 -5.698 1.00 97.19 147 SER A C 1
ATOM 1145 O O . SER A 1 147 ? -2.514 7.460 -4.868 1.00 97.19 147 SER A O 1
ATOM 1147 N N . TRP A 1 148 ? -0.870 6.061 -5.505 1.00 97.81 148 TRP A N 1
ATOM 1148 C CA . TRP A 1 148 ? -0.918 5.236 -4.291 1.00 97.81 148 TRP A CA 1
ATOM 1149 C C . TRP A 1 148 ? -0.568 6.031 -3.032 1.00 97.81 148 TRP A C 1
ATOM 1151 O O . TRP A 1 148 ? -1.359 6.029 -2.099 1.00 97.81 148 TRP A O 1
ATOM 1161 N N . LEU A 1 149 ? 0.505 6.832 -3.055 1.00 97.75 149 LEU A N 1
ATOM 1162 C CA . LEU A 1 149 ? 0.838 7.756 -1.960 1.00 97.75 149 LEU A CA 1
ATOM 1163 C C . LEU A 1 149 ? -0.345 8.652 -1.575 1.00 97.75 149 LEU A C 1
ATOM 1165 O O . LEU A 1 149 ? -0.617 8.843 -0.396 1.00 97.75 149 LEU A O 1
ATOM 1169 N N . THR A 1 150 ? -1.038 9.215 -2.569 1.00 97.88 150 THR A N 1
ATOM 1170 C CA . THR A 1 150 ? -2.181 10.105 -2.326 1.00 97.88 150 THR A CA 1
ATOM 1171 C C . THR A 1 150 ? -3.363 9.344 -1.738 1.00 97.88 150 THR A C 1
ATOM 1173 O O . THR A 1 150 ? -3.997 9.846 -0.818 1.00 97.88 150 THR A O 1
ATOM 1176 N N . ILE A 1 151 ? -3.664 8.154 -2.263 1.00 96.62 151 ILE A N 1
ATOM 1177 C CA . ILE A 1 151 ? -4.773 7.314 -1.796 1.00 96.62 151 ILE A CA 1
ATOM 1178 C C . ILE A 1 151 ? -4.536 6.882 -0.345 1.00 96.62 151 ILE A C 1
ATOM 1180 O O . ILE A 1 151 ? -5.417 7.076 0.490 1.00 96.62 151 ILE A O 1
ATOM 1184 N N . ASP A 1 152 ? -3.349 6.366 -0.033 1.00 96.06 152 ASP A N 1
ATOM 1185 C CA . ASP A 1 152 ? -3.019 5.876 1.309 1.00 96.06 152 ASP A CA 1
ATOM 1186 C C . ASP A 1 152 ? -2.967 7.039 2.318 1.00 96.06 152 ASP A C 1
ATOM 1188 O O . ASP A 1 152 ? -3.611 6.990 3.366 1.00 96.06 152 ASP A O 1
ATOM 1192 N N . ALA A 1 153 ? -2.323 8.161 1.966 1.00 97.00 153 ALA A N 1
ATOM 1193 C CA . ALA A 1 153 ? -2.314 9.354 2.819 1.00 97.00 153 ALA A CA 1
ATOM 1194 C C . ALA A 1 153 ? -3.715 9.957 3.016 1.00 97.00 153 ALA A C 1
ATOM 1196 O O . ALA A 1 153 ? -3.998 10.535 4.067 1.00 97.00 153 ALA A O 1
ATOM 1197 N N . PHE A 1 154 ? -4.597 9.843 2.019 1.00 96.38 154 PHE A N 1
ATOM 1198 C CA . PHE A 1 154 ? -5.990 10.265 2.141 1.00 96.38 154 PHE A CA 1
ATOM 1199 C C . PHE A 1 154 ? -6.748 9.395 3.146 1.00 96.38 154 PHE A C 1
ATOM 1201 O O . PHE A 1 154 ? -7.443 9.949 3.996 1.00 96.38 154 PHE A O 1
ATOM 1208 N N . PHE A 1 155 ? -6.580 8.071 3.105 1.00 95.06 155 PHE A N 1
ATOM 1209 C CA . PHE A 1 155 ? -7.193 7.171 4.085 1.00 95.06 155 PHE A CA 1
ATOM 1210 C C . PHE A 1 155 ? -6.719 7.457 5.513 1.00 95.06 155 PHE A C 1
ATOM 1212 O O . PHE A 1 155 ? -7.555 7.528 6.416 1.00 95.06 155 PHE A O 1
ATOM 1219 N N . GLU A 1 156 ? -5.431 7.736 5.706 1.00 95.31 156 GLU A N 1
ATOM 1220 C CA . GLU A 1 156 ? -4.904 8.174 7.004 1.00 95.31 156 GLU A CA 1
ATOM 1221 C C . GLU A 1 156 ? -5.500 9.515 7.454 1.00 95.31 156 GLU A C 1
ATOM 1223 O O . GLU A 1 156 ? -5.934 9.685 8.597 1.00 95.31 156 GLU A O 1
ATOM 1228 N N . CYS A 1 157 ? -5.633 10.476 6.537 1.00 95.75 157 CYS A N 1
ATOM 1229 C CA . CYS A 1 157 ? -6.322 11.731 6.835 1.00 95.75 157 CYS A CA 1
ATOM 1230 C C . CYS A 1 157 ? -7.807 11.524 7.176 1.00 95.75 157 CYS A C 1
ATOM 1232 O O . CYS A 1 157 ? -8.343 12.278 7.986 1.00 95.75 157 CYS A O 1
ATOM 1234 N N . CYS A 1 158 ? -8.483 10.530 6.593 1.00 95.50 158 CYS A N 1
ATOM 1235 C CA . CYS A 1 158 ? -9.865 10.213 6.948 1.00 95.50 158 CYS A CA 1
ATOM 1236 C C . CYS A 1 158 ? -9.986 9.714 8.392 1.00 95.50 158 CYS A C 1
ATOM 1238 O O . CYS A 1 158 ? -10.921 10.123 9.075 1.00 95.50 158 CYS A O 1
ATOM 1240 N N . GLN A 1 159 ? -9.040 8.910 8.886 1.00 95.31 159 GLN A N 1
ATOM 1241 C CA . GLN A 1 159 ? -9.042 8.477 10.292 1.00 95.31 159 GLN A CA 1
ATOM 1242 C C . GLN A 1 159 ? -8.876 9.659 11.257 1.00 95.31 159 GLN A C 1
ATOM 1244 O O . GLN A 1 159 ? -9.458 9.674 12.339 1.00 95.31 159 GLN A O 1
ATOM 1249 N N . LYS A 1 160 ? -8.129 10.697 10.853 1.00 96.06 160 LYS A N 1
ATOM 1250 C CA . LYS A 1 160 ? -7.957 11.919 11.654 1.00 96.06 160 LYS A CA 1
ATOM 1251 C C . LYS A 1 160 ? -9.272 12.662 11.917 1.00 96.06 160 LYS A C 1
ATOM 1253 O O . LYS A 1 160 ? -9.401 13.285 12.965 1.00 96.06 160 LYS A O 1
ATOM 1258 N N . TYR A 1 161 ? -10.210 12.608 10.974 1.00 95.44 161 TYR A N 1
ATOM 1259 C CA . TYR A 1 161 ? -11.533 13.241 11.064 1.00 95.44 161 TYR A CA 1
ATOM 1260 C C . TYR A 1 161 ? -12.645 12.186 11.141 1.00 95.44 161 TYR A C 1
ATOM 1262 O O . TYR A 1 161 ? -13.724 12.367 10.572 1.00 95.44 161 TYR A O 1
ATOM 1270 N N . GLY A 1 162 ? -12.345 11.033 11.752 1.00 93.44 162 GLY A N 1
ATOM 1271 C CA . GLY A 1 162 ? -13.192 9.845 11.692 1.00 93.44 162 GLY A CA 1
ATOM 1272 C C . GLY A 1 162 ? -14.606 10.093 12.211 1.00 93.44 162 GLY A C 1
ATOM 1273 O O . GLY A 1 162 ? -15.571 9.742 11.537 1.00 93.44 162 GLY A O 1
ATOM 1274 N N . GLU A 1 163 ? -14.751 10.755 13.363 1.00 92.31 163 GLU A N 1
ATOM 1275 C CA . GLU A 1 163 ? -16.066 11.035 13.956 1.00 92.31 163 GLU A CA 1
ATOM 1276 C C . GLU A 1 163 ? -16.908 11.987 13.098 1.00 92.31 163 GLU A C 1
ATOM 1278 O O . GLU A 1 163 ? -18.107 11.749 12.912 1.00 92.31 163 GLU A O 1
ATOM 1283 N N . GLU A 1 164 ? -16.301 13.035 12.535 1.00 95.56 164 GLU A N 1
ATOM 1284 C CA . GLU A 1 164 ? -17.004 13.992 11.681 1.00 95.56 164 GLU A CA 1
ATOM 1285 C C . GLU A 1 164 ? -17.366 13.383 10.324 1.00 95.56 164 GLU A C 1
ATOM 1287 O O . GLU A 1 164 ? -18.495 13.541 9.852 1.00 95.56 164 GLU A O 1
ATOM 1292 N N . LEU A 1 165 ? -16.438 12.656 9.695 1.00 94.44 165 LEU A N 1
ATOM 1293 C CA . LEU A 1 165 ? -16.665 12.013 8.398 1.00 94.44 165 LEU A CA 1
ATOM 1294 C C . LEU A 1 165 ? -17.713 10.910 8.482 1.00 94.44 165 LEU A C 1
ATOM 1296 O O . LEU A 1 165 ? -18.502 10.737 7.550 1.00 94.44 165 LEU A O 1
ATOM 1300 N N . ALA A 1 166 ? -17.772 10.199 9.604 1.00 92.31 166 ALA A N 1
ATOM 1301 C CA . ALA A 1 166 ? -18.693 9.091 9.768 1.00 92.31 166 ALA A CA 1
ATOM 1302 C C . ALA A 1 166 ? -20.174 9.511 9.824 1.00 92.31 166 ALA A C 1
ATOM 1304 O O . ALA A 1 166 ? -21.058 8.667 9.668 1.00 92.31 166 ALA A O 1
ATOM 1305 N N . GLN A 1 167 ? -20.469 10.805 9.985 1.00 94.81 167 GLN A N 1
ATOM 1306 C CA . GLN A 1 167 ? -21.826 11.354 9.847 1.00 94.81 167 GLN A CA 1
ATOM 1307 C C . GLN A 1 167 ? -22.277 11.461 8.382 1.00 94.81 167 GLN A C 1
ATOM 1309 O O . GLN A 1 167 ? -23.475 11.475 8.101 1.00 94.81 167 GLN A O 1
ATOM 1314 N N . TYR A 1 168 ? -21.327 11.518 7.447 1.00 95.25 168 TYR A N 1
ATOM 1315 C CA . TYR A 1 168 ? -21.590 11.601 6.009 1.00 95.25 168 TYR A CA 1
ATOM 1316 C C . TYR A 1 168 ? -21.612 10.227 5.327 1.00 95.25 168 TYR A C 1
ATOM 1318 O O . TYR A 1 168 ? -21.959 10.137 4.146 1.00 95.25 168 TYR A O 1
ATOM 1326 N N . ILE A 1 169 ? -21.258 9.156 6.047 1.00 93.62 169 ILE A N 1
ATOM 1327 C CA . ILE A 1 169 ? -21.288 7.793 5.516 1.00 93.62 169 ILE A CA 1
ATOM 1328 C C . ILE A 1 169 ? -22.754 7.343 5.374 1.00 93.62 169 ILE A C 1
ATOM 1330 O O . ILE A 1 169 ? -23.500 7.337 6.356 1.00 93.62 169 ILE A O 1
ATOM 1334 N N . PRO A 1 170 ? -23.210 6.959 4.167 1.00 94.38 170 PRO A N 1
ATOM 1335 C CA . PRO A 1 170 ? -24.592 6.548 3.960 1.00 94.38 170 PRO A CA 1
ATOM 1336 C C . PRO A 1 170 ? -24.921 5.240 4.688 1.00 94.38 170 PRO A C 1
ATOM 1338 O O . PRO A 1 170 ? -24.174 4.272 4.578 1.00 94.38 170 PRO A O 1
ATOM 1341 N N . LEU A 1 171 ? -26.113 5.137 5.287 1.00 94.44 171 LEU A N 1
ATOM 1342 C CA . LEU A 1 171 ? -26.576 3.915 5.975 1.00 94.44 171 LEU A CA 1
ATOM 1343 C C . LEU A 1 171 ? -26.567 2.651 5.094 1.00 94.44 171 LEU A C 1
ATOM 1345 O O . LEU A 1 171 ? -26.467 1.536 5.596 1.00 94.44 171 LEU A O 1
ATOM 1349 N N . TRP A 1 172 ? -26.658 2.787 3.767 1.00 94.69 172 TRP A N 1
ATOM 1350 C CA . TRP A 1 172 ? -26.607 1.630 2.869 1.00 94.69 172 TRP A CA 1
ATOM 1351 C C . TRP A 1 172 ? -25.220 0.963 2.818 1.00 94.69 172 TRP A C 1
ATOM 1353 O O . TRP A 1 172 ? -25.139 -0.188 2.387 1.00 94.69 172 TRP A O 1
ATOM 1363 N N . PHE A 1 173 ? -24.151 1.619 3.297 1.00 94.38 173 PHE A N 1
ATOM 1364 C CA . PHE A 1 173 ? -22.824 0.999 3.441 1.00 94.38 173 PHE A CA 1
ATOM 1365 C C . PHE A 1 173 ? -22.872 -0.248 4.331 1.00 94.38 173 PHE A C 1
ATOM 1367 O O . PHE A 1 173 ? -22.152 -1.210 4.067 1.00 94.38 173 PHE A O 1
ATOM 1374 N N . GLU A 1 174 ? -23.771 -0.290 5.320 1.00 92.81 174 GLU A N 1
ATOM 1375 C CA . GLU A 1 174 ? -23.952 -1.450 6.200 1.00 92.81 174 GLU A CA 1
ATOM 1376 C C . GLU A 1 174 ? -24.383 -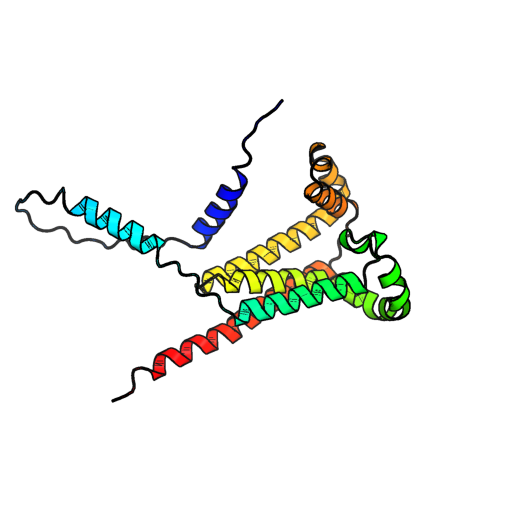2.720 5.448 1.00 92.81 174 GLU A C 1
ATOM 1378 O O . GLU A 1 174 ? -24.137 -3.833 5.915 1.00 92.81 174 GLU A O 1
ATOM 1383 N N . GLN A 1 175 ? -25.004 -2.566 4.273 1.00 96.00 175 GLN A N 1
ATOM 1384 C CA . GLN A 1 175 ? -25.500 -3.676 3.455 1.00 96.00 175 GLN A CA 1
ATOM 1385 C C . GLN A 1 175 ? -24.395 -4.321 2.608 1.00 96.00 175 GLN A C 1
ATOM 1387 O O . GLN A 1 175 ? -24.568 -5.439 2.121 1.00 96.00 175 GLN A O 1
ATOM 1392 N N . VAL A 1 176 ? -23.263 -3.635 2.421 1.00 95.12 176 VAL A N 1
ATOM 1393 C CA . VAL A 1 176 ? -22.145 -4.108 1.599 1.00 95.12 176 VAL A CA 1
ATOM 1394 C C . VAL A 1 176 ? -20.956 -4.405 2.518 1.00 95.12 176 VAL A C 1
ATOM 1396 O O . VAL A 1 176 ? -20.340 -3.469 3.023 1.00 95.12 176 VAL A O 1
ATOM 1399 N N . PRO A 1 177 ? -20.568 -5.681 2.716 1.00 87.88 177 PRO A N 1
ATOM 1400 C CA . PRO A 1 177 ? -19.548 -6.059 3.701 1.00 87.88 177 PRO A CA 1
ATOM 1401 C C . PRO A 1 177 ? -18.220 -5.298 3.579 1.00 87.88 177 PRO A C 1
ATOM 1403 O O . PRO A 1 177 ? -17.612 -4.953 4.588 1.00 87.88 177 PRO A O 1
ATOM 1406 N N . VAL A 1 178 ? -17.789 -5.003 2.348 1.00 88.25 178 VAL A N 1
ATOM 1407 C CA . VAL A 1 178 ? -16.558 -4.243 2.072 1.00 88.25 178 VAL A CA 1
ATOM 1408 C C . VAL A 1 178 ? -16.682 -2.788 2.533 1.00 88.25 178 VAL A C 1
ATOM 1410 O O . VAL A 1 178 ? -15.763 -2.258 3.147 1.00 88.25 178 VAL A O 1
ATOM 1413 N N . LEU A 1 179 ? -17.828 -2.150 2.287 1.00 92.25 179 LEU A N 1
ATOM 1414 C CA . LEU A 1 179 ? -18.058 -0.754 2.665 1.00 92.25 179 LEU A CA 1
ATOM 1415 C C . LEU A 1 179 ? -18.300 -0.599 4.166 1.00 92.25 179 LEU A C 1
ATOM 1417 O O . LEU A 1 179 ? -17.836 0.369 4.758 1.00 92.25 179 LEU A O 1
ATOM 1421 N N . LYS A 1 180 ? -18.934 -1.586 4.805 1.00 90.75 180 LYS A N 1
ATOM 1422 C CA . LYS A 1 180 ? -19.011 -1.651 6.267 1.00 90.75 180 LYS A CA 1
ATOM 1423 C C . LYS A 1 180 ? -17.619 -1.677 6.908 1.00 90.75 180 LYS A C 1
ATOM 1425 O O . LYS A 1 180 ? -17.397 -1.020 7.913 1.00 90.75 180 LYS A O 1
ATOM 1430 N N . LYS A 1 181 ? -16.663 -2.404 6.317 1.00 88.50 181 LYS A N 1
ATOM 1431 C CA . LYS A 1 181 ? -15.277 -2.425 6.812 1.00 88.50 181 LYS A CA 1
ATOM 1432 C C . LYS A 1 181 ? -14.562 -1.095 6.625 1.00 88.50 181 LYS A C 1
ATOM 1434 O O . LYS A 1 181 ? -13.721 -0.755 7.447 1.00 88.50 181 LYS A O 1
ATOM 1439 N N . LEU A 1 182 ? -14.908 -0.352 5.579 1.00 91.12 182 LEU A N 1
ATOM 1440 C CA . LEU A 1 182 ? -14.415 1.005 5.397 1.00 91.12 182 LEU A CA 1
ATOM 1441 C C . LEU A 1 182 ? -14.973 1.960 6.469 1.00 91.12 182 LEU A C 1
ATOM 1443 O O . LEU A 1 182 ? -14.218 2.774 6.986 1.00 91.12 182 LEU A O 1
ATOM 1447 N N . ASP A 1 183 ? -16.249 1.834 6.846 1.00 92.50 183 ASP A N 1
ATOM 1448 C CA . ASP A 1 183 ? -16.827 2.584 7.976 1.00 92.50 183 ASP A CA 1
ATOM 1449 C C . ASP A 1 183 ? -16.136 2.227 9.303 1.00 92.50 183 ASP A C 1
ATOM 1451 O O . ASP A 1 183 ? -15.670 3.125 10.003 1.00 92.50 183 ASP A O 1
ATOM 1455 N N . ASP A 1 184 ? -15.963 0.928 9.593 1.00 90.25 184 ASP A N 1
ATOM 1456 C CA . ASP A 1 184 ? -15.200 0.457 10.760 1.00 90.25 184 ASP A CA 1
ATOM 1457 C C . ASP A 1 184 ? -13.779 1.053 10.763 1.00 90.25 184 ASP A C 1
ATOM 1459 O O . ASP A 1 184 ? -13.299 1.507 11.797 1.00 90.25 184 ASP A O 1
ATOM 1463 N N . PHE A 1 185 ? -13.105 1.070 9.609 1.00 89.50 185 PHE A N 1
ATOM 1464 C CA . PHE A 1 185 ? -11.756 1.617 9.458 1.00 89.50 185 PHE A CA 1
ATOM 1465 C C . PHE A 1 185 ? -11.701 3.124 9.734 1.00 89.50 185 PHE A C 1
ATOM 1467 O O . PHE A 1 185 ? -10.814 3.573 10.451 1.00 89.50 185 PHE A O 1
ATOM 1474 N N . ILE A 1 186 ? -12.653 3.904 9.215 1.00 93.56 186 ILE A N 1
ATOM 1475 C CA . ILE A 1 186 ? -12.700 5.359 9.433 1.00 93.56 186 ILE A CA 1
ATOM 1476 C C . ILE A 1 186 ? -13.043 5.688 10.893 1.00 93.56 186 ILE A C 1
ATOM 1478 O O . ILE A 1 186 ? -12.449 6.600 11.461 1.00 93.56 186 ILE A O 1
ATOM 1482 N N . ARG A 1 187 ? -13.980 4.954 11.512 1.00 92.62 187 ARG A N 1
ATOM 1483 C CA . ARG A 1 187 ? -14.444 5.212 12.889 1.00 92.62 187 ARG A CA 1
ATOM 1484 C C . ARG A 1 187 ? -13.489 4.712 13.969 1.00 92.62 187 ARG A C 1
ATOM 1486 O O . ARG A 1 187 ? -13.389 5.336 15.018 1.00 92.62 187 ARG A O 1
ATOM 1493 N N . LEU A 1 188 ? -12.880 3.545 13.759 1.00 91.56 188 LEU A N 1
ATOM 1494 C CA . LEU A 1 188 ? -12.045 2.862 14.757 1.00 91.56 188 LEU A CA 1
ATOM 1495 C C . LEU A 1 188 ? -10.546 3.026 14.485 1.00 91.56 188 LEU A C 1
ATOM 1497 O O . LEU A 1 188 ? -9.733 2.610 15.312 1.00 91.56 188 LEU A O 1
ATOM 1501 N N . GLY A 1 189 ? -10.183 3.581 13.327 1.00 90.50 189 GLY A N 1
ATOM 1502 C CA . GLY A 1 189 ? -8.811 3.930 12.987 1.00 90.50 189 GLY A CA 1
ATOM 1503 C C . GLY A 1 189 ? -8.267 5.035 13.886 1.00 90.50 189 GLY A C 1
ATOM 1504 O O . GLY A 1 189 ? -9.011 5.824 14.468 1.00 90.50 189 GLY A O 1
ATOM 1505 N N . THR A 1 190 ? -6.948 5.081 14.009 1.00 92.56 190 THR A N 1
ATOM 1506 C CA . THR A 1 190 ? -6.249 6.092 14.797 1.00 92.56 190 THR A CA 1
ATOM 1507 C C . THR A 1 190 ? -5.182 6.716 13.929 1.00 92.56 190 THR A C 1
ATOM 1509 O O . THR A 1 190 ? -4.219 6.042 13.585 1.00 92.56 190 THR A O 1
ATOM 1512 N N . PHE A 1 191 ? -5.326 8.008 13.652 1.00 94.81 191 PHE A N 1
ATOM 1513 C CA . PHE A 1 191 ? -4.311 8.753 12.923 1.00 94.81 191 PHE A CA 1
ATOM 1514 C C . PHE A 1 191 ? -2.970 8.737 13.667 1.00 94.81 191 PHE A C 1
ATOM 1516 O O . PHE A 1 191 ? -2.873 9.257 14.786 1.00 94.81 191 PHE A O 1
ATOM 1523 N N . ASP A 1 192 ? -1.930 8.224 13.012 1.00 94.31 192 ASP A N 1
ATOM 1524 C CA . ASP A 1 192 ? -0.544 8.349 13.453 1.00 94.31 192 ASP A CA 1
ATOM 1525 C C . ASP A 1 192 ? 0.293 9.064 12.378 1.00 94.31 192 ASP A C 1
ATOM 1527 O O . ASP A 1 192 ? 0.284 8.747 11.191 1.00 94.31 192 ASP A O 1
ATOM 1531 N N . SER A 1 193 ? 1.074 10.059 12.798 1.00 95.94 193 SER A N 1
ATOM 1532 C CA . SER A 1 193 ? 2.003 10.743 11.889 1.00 95.94 193 SER A CA 1
ATOM 1533 C C . SER A 1 193 ? 3.141 9.827 11.430 1.00 95.94 193 SER A C 1
ATOM 1535 O O . SER A 1 193 ? 3.737 10.078 10.379 1.00 95.94 193 SER A O 1
ATOM 1537 N N . SER A 1 194 ? 3.452 8.779 12.200 1.00 95.44 194 SER A N 1
ATOM 1538 C CA . SER A 1 194 ? 4.442 7.775 11.816 1.00 95.44 194 SER A CA 1
ATOM 1539 C C . SER A 1 194 ? 3.990 6.952 10.600 1.00 95.44 194 SER A C 1
ATOM 1541 O O . SER A 1 194 ? 4.828 6.623 9.755 1.00 95.44 194 SER A O 1
ATOM 1543 N N . ASP A 1 195 ? 2.679 6.758 10.426 1.00 94.94 195 ASP A N 1
ATOM 1544 C CA . ASP A 1 195 ? 2.092 6.056 9.283 1.00 94.94 195 ASP A CA 1
ATOM 1545 C C . ASP A 1 195 ? 2.255 6.864 7.989 1.00 94.94 195 ASP A C 1
ATOM 1547 O O . ASP A 1 195 ? 2.715 6.336 6.979 1.00 94.94 195 ASP A O 1
ATOM 1551 N N . LEU A 1 196 ? 2.055 8.188 8.027 1.00 97.06 196 LEU A N 1
ATOM 1552 C CA . LEU A 1 196 ? 2.344 9.058 6.874 1.00 97.06 196 LEU A CA 1
ATOM 1553 C C . LEU A 1 196 ? 3.817 8.994 6.434 1.00 97.06 196 LEU A C 1
ATOM 1555 O O . LEU A 1 196 ? 4.119 9.013 5.235 1.00 97.06 196 LEU A O 1
ATOM 1559 N N . ILE A 1 197 ? 4.747 8.914 7.393 1.00 97.25 197 ILE A N 1
ATOM 1560 C CA . ILE A 1 197 ? 6.179 8.755 7.101 1.00 97.25 197 ILE A CA 1
ATOM 1561 C C . ILE A 1 197 ? 6.441 7.371 6.497 1.00 97.25 197 ILE A C 1
ATOM 1563 O O . ILE A 1 197 ? 7.211 7.264 5.538 1.00 97.25 197 ILE A O 1
ATOM 1567 N N . ALA A 1 198 ? 5.804 6.321 7.019 1.00 96.50 198 ALA A N 1
ATOM 1568 C CA . ALA A 1 198 ? 5.910 4.964 6.493 1.00 96.50 198 ALA A CA 1
ATOM 1569 C C . ALA A 1 198 ? 5.404 4.880 5.042 1.00 96.50 198 ALA A C 1
ATOM 1571 O O . ALA A 1 198 ? 6.125 4.361 4.183 1.00 96.50 198 ALA A O 1
ATOM 1572 N N . ILE A 1 199 ?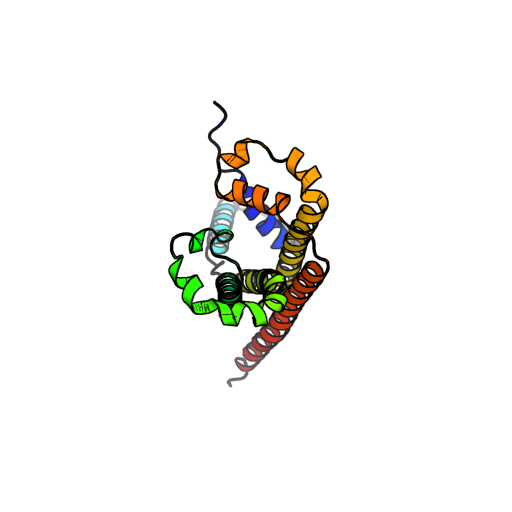 4.252 5.487 4.741 1.00 97.69 199 ILE A N 1
ATOM 1573 C CA . ILE A 1 199 ? 3.671 5.552 3.392 1.00 97.69 199 ILE A CA 1
ATOM 1574 C C . ILE A 1 199 ? 4.617 6.273 2.423 1.00 97.69 199 ILE A C 1
ATOM 1576 O O . ILE A 1 199 ? 4.889 5.792 1.310 1.00 97.69 199 ILE A O 1
ATOM 1580 N N . LEU A 1 200 ? 5.171 7.415 2.846 1.00 98.12 200 LEU A N 1
ATOM 1581 C CA . LEU A 1 200 ? 6.147 8.166 2.057 1.00 98.12 200 LEU A CA 1
ATOM 1582 C C . LEU A 1 200 ? 7.399 7.321 1.783 1.00 98.12 200 LEU A C 1
ATOM 1584 O O . LEU A 1 200 ? 7.837 7.223 0.635 1.00 98.12 200 LEU A O 1
ATOM 1588 N N . CYS A 1 201 ? 7.949 6.672 2.809 1.00 98.19 201 CYS A N 1
ATOM 1589 C CA . CYS A 1 201 ? 9.109 5.791 2.682 1.00 98.19 201 CYS A CA 1
ATOM 1590 C C . CYS A 1 201 ? 8.840 4.600 1.748 1.00 98.19 201 CYS A C 1
ATOM 1592 O O . CYS A 1 201 ? 9.695 4.275 0.917 1.00 98.19 201 CYS A O 1
ATOM 1594 N N . GLY A 1 202 ? 7.664 3.972 1.835 1.00 97.94 202 GLY A N 1
ATOM 1595 C CA . GLY A 1 202 ? 7.261 2.863 0.965 1.00 97.94 202 GLY A CA 1
ATOM 1596 C C . GLY A 1 202 ? 7.185 3.291 -0.500 1.00 97.94 202 GLY A C 1
ATOM 1597 O O . GLY A 1 202 ? 7.760 2.647 -1.382 1.00 97.94 202 GLY A O 1
ATOM 1598 N N . THR A 1 203 ? 6.581 4.453 -0.754 1.00 98.25 203 THR A N 1
ATOM 1599 C CA . THR A 1 203 ? 6.493 5.042 -2.098 1.00 98.25 203 THR A CA 1
ATOM 1600 C C . THR A 1 203 ? 7.872 5.406 -2.657 1.00 98.25 203 THR A C 1
ATOM 1602 O O . THR A 1 203 ? 8.188 5.068 -3.801 1.00 98.25 203 THR A O 1
ATOM 1605 N N . LEU A 1 204 ? 8.726 6.063 -1.864 1.00 98.31 204 LEU A N 1
ATOM 1606 C CA . LEU A 1 204 ? 10.092 6.406 -2.276 1.00 98.31 204 LEU A CA 1
ATOM 1607 C C . LEU A 1 204 ? 10.913 5.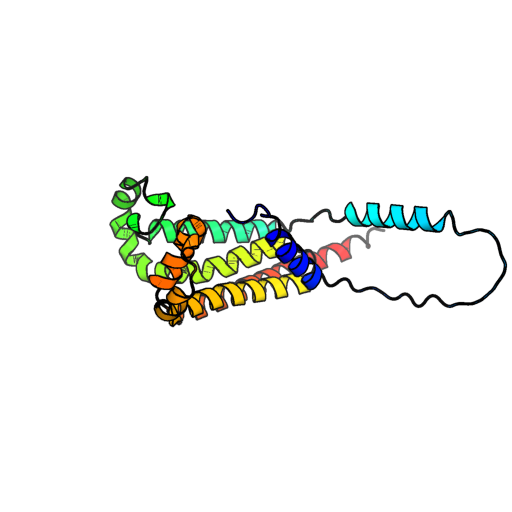152 -2.597 1.00 98.31 204 LEU A C 1
ATOM 1609 O O . LEU A 1 204 ? 11.628 5.121 -3.600 1.00 98.31 204 LEU A O 1
ATOM 1613 N N . THR A 1 205 ? 10.763 4.096 -1.798 1.00 98.31 205 THR A N 1
ATOM 1614 C CA . THR A 1 205 ? 11.415 2.804 -2.040 1.00 98.31 205 THR A CA 1
ATOM 1615 C C . THR A 1 205 ? 10.964 2.202 -3.372 1.00 98.31 205 THR A C 1
ATOM 1617 O O . THR A 1 205 ? 11.806 1.766 -4.160 1.00 98.31 205 THR A O 1
ATOM 1620 N N . ALA A 1 206 ? 9.664 2.245 -3.686 1.00 97.94 206 ALA A N 1
ATOM 1621 C CA . ALA A 1 206 ? 9.147 1.784 -4.976 1.00 97.94 206 ALA A CA 1
ATOM 1622 C C . ALA A 1 206 ? 9.742 2.576 -6.156 1.00 97.94 206 ALA A C 1
ATOM 1624 O O . ALA A 1 206 ? 10.136 1.987 -7.167 1.00 97.94 206 ALA A O 1
ATOM 1625 N N . LEU A 1 207 ? 9.872 3.901 -6.018 1.00 97.44 207 LEU A N 1
ATOM 1626 C CA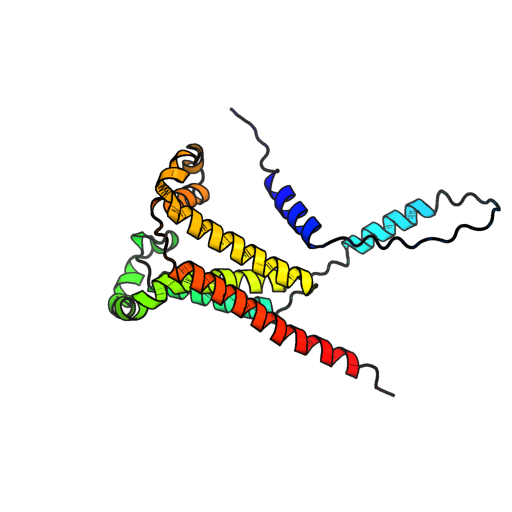 . LEU A 1 207 ? 10.507 4.754 -7.028 1.00 97.44 207 LEU A CA 1
ATOM 1627 C C . LEU A 1 207 ? 11.986 4.401 -7.232 1.00 97.44 207 LEU A C 1
ATOM 1629 O O . LEU A 1 207 ? 12.427 4.291 -8.379 1.00 97.44 207 LEU A O 1
ATOM 1633 N N . ILE A 1 208 ? 12.736 4.179 -6.150 1.00 97.19 208 ILE A N 1
ATOM 1634 C CA . ILE A 1 208 ? 14.144 3.759 -6.214 1.00 97.19 208 ILE A CA 1
ATOM 1635 C C . ILE A 1 208 ? 14.261 2.415 -6.943 1.00 97.19 208 ILE A C 1
ATOM 1637 O O . ILE A 1 208 ? 15.041 2.301 -7.891 1.00 97.19 208 ILE A O 1
ATOM 1641 N N . ILE A 1 209 ? 13.451 1.418 -6.570 1.00 96.56 209 ILE A N 1
ATOM 1642 C CA . ILE A 1 209 ? 13.434 0.100 -7.229 1.00 96.56 209 ILE A CA 1
ATOM 1643 C C . ILE A 1 209 ? 13.137 0.241 -8.727 1.00 96.56 209 ILE A C 1
ATOM 1645 O O . ILE A 1 209 ? 13.811 -0.386 -9.550 1.00 96.56 209 ILE A O 1
ATOM 1649 N N . ASN A 1 210 ? 12.179 1.092 -9.101 1.00 95.12 210 ASN A N 1
ATOM 1650 C CA . ASN A 1 210 ? 11.850 1.344 -10.502 1.00 95.12 210 ASN A CA 1
ATOM 1651 C C . ASN A 1 210 ? 13.026 1.955 -11.282 1.00 95.12 210 ASN A C 1
ATOM 1653 O O . ASN A 1 210 ? 13.304 1.517 -12.401 1.00 95.12 210 ASN A O 1
ATOM 1657 N N . VAL A 1 211 ? 13.748 2.925 -10.709 1.00 94.62 211 VAL A N 1
ATOM 1658 C CA . VAL A 1 211 ? 14.932 3.538 -11.345 1.00 94.62 211 VAL A CA 1
ATOM 1659 C C . VAL A 1 211 ? 16.059 2.515 -11.525 1.00 94.62 211 VAL A C 1
ATOM 1661 O O . VAL A 1 211 ? 16.638 2.412 -12.615 1.00 94.62 211 VAL A O 1
ATOM 1664 N N . LEU A 1 212 ? 16.328 1.712 -10.491 1.00 93.81 212 LEU A N 1
ATOM 1665 C CA . LEU A 1 212 ? 17.359 0.669 -10.523 1.00 93.81 212 LEU A CA 1
ATOM 1666 C C . LEU A 1 212 ? 17.034 -0.421 -11.553 1.00 93.81 212 LEU A C 1
ATOM 1668 O O . LEU A 1 212 ? 17.913 -0.866 -12.290 1.00 93.81 212 LEU A O 1
ATOM 1672 N N . THR A 1 213 ? 15.764 -0.813 -11.654 1.00 90.94 213 THR A N 1
ATOM 1673 C CA . THR A 1 213 ? 15.328 -1.871 -12.579 1.00 90.94 213 THR A CA 1
ATOM 1674 C C . THR A 1 213 ? 15.260 -1.374 -14.025 1.00 90.94 213 THR A C 1
ATOM 1676 O O . THR A 1 213 ? 15.626 -2.105 -14.944 1.00 90.94 213 THR A O 1
ATOM 1679 N N . SER A 1 214 ? 14.868 -0.114 -14.244 1.00 85.50 214 SER A N 1
ATOM 1680 C CA . SER A 1 214 ? 14.754 0.471 -15.591 1.00 85.50 214 SER A CA 1
ATOM 1681 C C . SER A 1 214 ? 16.112 0.698 -16.264 1.00 85.50 214 SER A C 1
ATOM 1683 O O . SER A 1 214 ? 16.225 0.565 -17.480 1.00 85.50 214 SER A O 1
ATOM 1685 N N . SER A 1 215 ? 17.165 0.984 -15.490 1.00 79.50 215 SER A N 1
ATOM 1686 C CA . SER A 1 215 ? 18.523 1.183 -16.030 1.00 79.50 215 SER A CA 1
ATOM 1687 C C . SER A 1 215 ? 19.086 -0.075 -16.706 1.00 79.50 215 SER A C 1
ATOM 1689 O O . SER A 1 215 ? 19.874 0.017 -17.645 1.00 79.50 215 SER A O 1
ATOM 1691 N N . LYS A 1 216 ? 18.651 -1.263 -16.268 1.00 74.81 216 LYS A N 1
ATOM 1692 C CA . LYS A 1 216 ? 19.128 -2.549 -16.793 1.00 74.81 216 LYS A CA 1
ATOM 1693 C C . LYS A 1 216 ? 18.520 -2.910 -18.154 1.00 74.81 216 LYS A C 1
ATOM 1695 O O . LYS A 1 216 ? 19.152 -3.619 -18.930 1.00 74.81 216 LYS A O 1
ATOM 1700 N N . GLU A 1 217 ? 17.320 -2.418 -18.464 1.00 68.25 217 GLU A N 1
ATOM 1701 C CA . GLU A 1 217 ? 16.634 -2.717 -19.732 1.00 68.25 217 GLU A CA 1
ATOM 1702 C C . GLU A 1 217 ? 17.220 -1.935 -20.921 1.00 68.25 217 GLU A C 1
ATOM 1704 O O . GLU A 1 217 ? 17.213 -2.439 -22.043 1.00 68.25 217 GLU A O 1
ATOM 1709 N N . GLY A 1 218 ? 17.788 -0.745 -20.686 1.00 64.31 218 GLY A N 1
ATOM 1710 C CA . GLY A 1 218 ? 18.374 0.091 -21.742 1.00 64.31 218 GLY A CA 1
ATOM 1711 C C . GLY A 1 218 ? 19.680 -0.451 -22.338 1.00 64.31 218 GLY A C 1
ATOM 1712 O O . GLY A 1 218 ? 19.925 -0.270 -23.525 1.00 64.31 218 GLY A O 1
ATOM 1713 N N . GLY A 1 219 ? 20.498 -1.160 -21.551 1.00 60.81 219 GLY A N 1
ATOM 1714 C CA . GLY A 1 219 ? 21.825 -1.622 -21.989 1.00 60.81 219 GLY A CA 1
ATOM 1715 C C . GLY A 1 219 ? 21.820 -2.838 -22.925 1.00 60.81 219 GLY A C 1
ATOM 1716 O O . GLY A 1 219 ? 22.747 -3.009 -23.712 1.00 60.81 219 GLY A O 1
ATOM 1717 N N . ASN A 1 220 ? 20.777 -3.674 -22.886 1.00 58.66 220 ASN A N 1
ATOM 1718 C CA . ASN A 1 220 ? 20.734 -4.910 -23.681 1.00 58.66 220 ASN A CA 1
ATOM 1719 C C . ASN A 1 220 ? 20.322 -4.693 -25.145 1.00 58.66 220 ASN A C 1
ATOM 1721 O O . ASN A 1 220 ? 20.606 -5.548 -25.978 1.00 58.66 220 ASN A O 1
ATOM 1725 N N . HIS A 1 221 ? 19.679 -3.571 -25.481 1.00 56.34 221 HIS A N 1
ATOM 1726 C CA . HIS A 1 221 ? 19.277 -3.294 -26.864 1.00 56.34 221 HIS A CA 1
ATOM 1727 C C . HIS A 1 221 ? 20.422 -2.774 -27.745 1.00 56.34 221 HIS A C 1
ATOM 1729 O O . HIS A 1 221 ? 20.340 -2.881 -28.965 1.00 56.34 221 HIS A O 1
ATOM 1735 N N . GLU A 1 222 ? 21.511 -2.267 -27.162 1.00 59.94 222 GLU A N 1
ATOM 1736 C CA . GLU A 1 222 ? 22.621 -1.697 -27.938 1.00 59.94 222 GLU A CA 1
ATOM 1737 C C . GLU A 1 222 ? 23.645 -2.747 -28.415 1.00 59.94 222 GLU A C 1
ATOM 1739 O O . GLU A 1 222 ? 24.463 -2.469 -29.292 1.00 59.94 222 GLU A O 1
ATOM 1744 N N . GLN A 1 223 ? 23.581 -3.984 -27.907 1.00 56.84 223 GLN A N 1
ATOM 1745 C CA . GLN A 1 223 ? 24.507 -5.054 -28.302 1.00 56.84 223 GLN A CA 1
ATOM 1746 C C . GLN A 1 223 ? 24.043 -5.914 -29.491 1.00 56.84 223 GLN A C 1
ATOM 1748 O O . GLN A 1 223 ? 24.868 -6.628 -30.058 1.00 56.84 223 GLN A O 1
ATOM 1753 N N . ASP A 1 224 ? 22.783 -5.828 -29.930 1.00 56.25 224 ASP A N 1
ATOM 1754 C CA . ASP A 1 224 ? 22.266 -6.686 -31.017 1.00 56.25 224 ASP A CA 1
ATOM 1755 C C . ASP A 1 224 ? 22.533 -6.128 -32.433 1.00 56.25 224 ASP A C 1
ATOM 1757 O O . ASP A 1 224 ? 22.396 -6.827 -33.431 1.00 56.25 224 ASP A O 1
ATOM 1761 N N . HIS A 1 225 ? 23.004 -4.880 -32.549 1.00 56.72 225 HIS A N 1
ATOM 1762 C CA . HIS A 1 225 ? 23.370 -4.269 -33.837 1.00 56.72 225 HIS A CA 1
ATOM 1763 C C . HIS A 1 225 ? 24.866 -4.366 -34.190 1.00 56.72 225 HIS A C 1
ATOM 1765 O O . HIS A 1 225 ? 25.288 -3.831 -35.214 1.00 56.72 225 HIS A O 1
ATOM 1771 N N . ARG A 1 226 ? 25.683 -5.059 -33.383 1.00 56.69 226 ARG A N 1
ATOM 1772 C CA . ARG A 1 226 ? 27.107 -5.322 -33.679 1.00 56.69 226 ARG A CA 1
ATOM 1773 C C . ARG A 1 226 ? 27.417 -6.811 -33.816 1.00 56.69 226 ARG A C 1
ATOM 1775 O O . ARG A 1 226 ? 28.386 -7.302 -33.238 1.00 56.69 226 ARG A O 1
ATOM 1782 N N . LYS A 1 227 ? 26.623 -7.534 -34.599 1.00 50.31 227 LYS A N 1
ATOM 1783 C CA . LYS A 1 227 ? 27.109 -8.771 -35.217 1.00 50.31 227 LYS A CA 1
ATOM 1784 C C . LYS A 1 227 ? 27.357 -8.500 -36.707 1.00 50.31 227 LYS A C 1
ATOM 1786 O O . LYS A 1 227 ? 26.404 -8.099 -37.373 1.00 50.31 227 LYS A O 1
ATOM 1791 N N . PRO A 1 228 ? 28.617 -8.594 -37.175 1.00 63.66 228 PRO A N 1
ATOM 1792 C CA . PRO A 1 228 ? 28.967 -8.469 -38.588 1.00 63.66 228 PRO A CA 1
ATOM 1793 C C . PRO A 1 228 ? 28.433 -9.640 -39.418 1.00 63.66 228 PRO A C 1
ATOM 1795 O O . PRO A 1 228 ? 28.219 -10.731 -38.835 1.00 63.66 228 PRO A O 1
#

Sequence (228 aa):
MWTKNGHGDWLAIVLILRATLGERKSYSCTESKGKSGLPQASLRNSREKFRESESLKVFVLRINMAHFGLGACFLIAGVLVYVLARPASSTYFLIGYPELHSVLPNLTHLLRPIASTAPEFFHPLALSLLSMAVLTNTRSRVVVCFSWLTIDAFFECCQKYGEELAQYIPLWFEQVPVLKKLDDFIRLGTFDSSDLIAILCGTLTALIINVLTSSKEGGNHEQDHRKP

Radius of gyration: 24.89 Å; chains: 1; bounding box: 66×42×82 Å

pLDDT: mean 79.64, std 17.95, range [25.83, 98.31]